Protein AF-A0A1E3QMC9-F1 (afdb_monomer)

InterPro domains:
  IPR021858 Fungal transcription factor [PF11951] (5-141)
  IPR021858 Fungal transcription factor [PF11951] (167-245)

Foldseek 3Di:
DPPPCCPDCCNPQLVVLCVVPVLLVLLQQLVVLLVPCVPPVVSLVVSVVSLVVNVVVLVVQVPPPDHDLLNNLSNLLSSLNSVCSSDVLALSVVSLVVSLVSLVVSLVVCCVVPVQADDPSNVVSLVSSLVSNLSSVLSDDPVVVVVLVVVLVVVVVVCVVDPDDDQDGDPDSSLSSLVSLLVNLLVLLVCCVVPVVDDHDDNQVSLVSNLVSVVSHHDDPVCPSSLVSSLVSADPDPRVVVSVVD

Sequence (246 aa):
MKNNPTENPWRTLSLPLVQKYPVVYSAISPITCFHIARSDDDIRAAGMGHMRDAVIRSEEGLKEESPPADMALVTCLALAVSVCWNCHISTGITHLKGAKKKIRQVLSTLNRVRPVYTPKSVQFLLNCWMYFEVMALITSEGDNERLFLQETTDTEGDRHRRTAEVEDSAWDLPSCIALTGVYRYAMLLYLHQAAPELPSLLSHEPAEKMLTFLASIPTHTSYLYPLFIASCEAAPGDEREWAQQR

Mean predicted aligned error: 8.5 Å

pLDDT: mean 80.49, std 12.57, range [41.03, 95.69]

Nearest PDB structures (foldseek):
  4dat-asse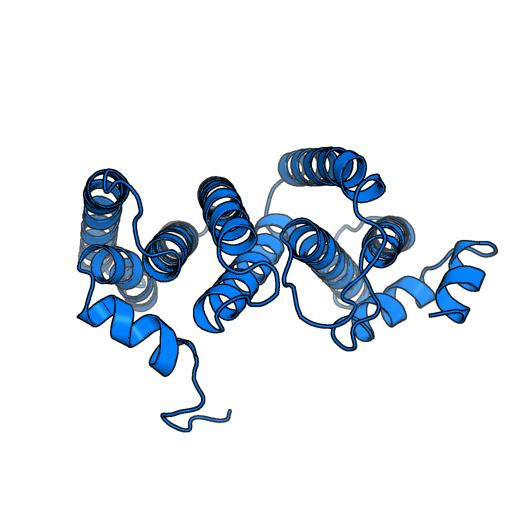mbly1_A-2  TM=4.399E-01  e=3.738E+00  Homo sapiens
  6r6g-assembly1_AI  TM=4.470E-01  e=5.112E+00  Canis lupus familiaris
  7obq-assembly1_u  TM=2.426E-01  e=1.117E+00  Canis lupus familiaris
  3o8i-assembly1_A-2  TM=4.078E-01  e=5.846E+00  Homo sapiens
  7exe-assembly1_A  TM=2.214E-01  e=2.499E+00  Mus musculus

Structure (mmCIF, N/CA/C/O backbone):
data_AF-A0A1E3QMC9-F1
#
_entry.id   AF-A0A1E3QMC9-F1
#
loop_
_atom_site.group_PDB
_atom_site.id
_atom_site.type_symbol
_atom_site.label_atom_id
_atom_site.label_alt_id
_atom_site.label_comp_id
_atom_site.label_asym_id
_atom_site.label_entity_id
_atom_site.label_seq_id
_atom_site.pdbx_PDB_ins_code
_atom_site.Cartn_x
_atom_site.Cartn_y
_atom_site.Cartn_z
_atom_site.occupancy
_atom_site.B_iso_or_equiv
_atom_site.auth_seq_id
_atom_site.auth_comp_id
_atom_site.auth_asym_id
_atom_site.auth_atom_id
_atom_site.pdbx_PDB_model_num
ATOM 1 N N . MET A 1 1 ? -16.238 7.281 -12.022 1.00 48.25 1 MET A N 1
ATOM 2 C CA . MET A 1 1 ? -15.955 6.663 -10.707 1.00 48.25 1 MET A CA 1
ATOM 3 C C . MET A 1 1 ? -17.241 6.067 -10.169 1.00 48.25 1 MET A C 1
ATOM 5 O O . MET A 1 1 ? -18.249 6.760 -10.125 1.00 48.25 1 MET A O 1
ATOM 9 N N . LYS A 1 2 ? -17.232 4.775 -9.845 1.00 44.56 2 LYS A N 1
ATOM 10 C CA . LYS A 1 2 ? -18.374 4.087 -9.243 1.00 44.56 2 LYS A CA 1
ATOM 11 C C . LYS A 1 2 ? -18.512 4.546 -7.780 1.00 44.56 2 LYS A C 1
ATOM 13 O O . LYS A 1 2 ? -17.740 4.128 -6.929 1.00 44.56 2 LYS A O 1
ATOM 18 N N . ASN A 1 3 ? -19.429 5.482 -7.522 1.00 59.41 3 ASN A N 1
ATOM 19 C CA . ASN A 1 3 ? -19.648 6.123 -6.213 1.00 59.41 3 ASN A CA 1
ATOM 20 C C . ASN A 1 3 ? -20.853 5.532 -5.456 1.00 59.41 3 ASN A C 1
ATOM 22 O O . ASN A 1 3 ? -21.444 6.207 -4.610 1.00 59.41 3 ASN A O 1
ATOM 26 N N . ASN A 1 4 ? -21.257 4.291 -5.754 1.00 74.31 4 ASN A N 1
ATOM 27 C CA . ASN A 1 4 ? -22.342 3.661 -5.010 1.00 74.31 4 ASN A CA 1
ATOM 28 C C . ASN A 1 4 ? -21.937 3.547 -3.523 1.00 74.31 4 ASN A C 1
ATOM 30 O O . ASN A 1 4 ? -20.819 3.107 -3.230 1.00 74.31 4 ASN A O 1
ATOM 34 N N . PRO A 1 5 ? -22.824 3.909 -2.574 1.00 71.38 5 PRO A N 1
ATOM 35 C CA . PRO A 1 5 ? -22.599 3.757 -1.136 1.00 71.38 5 PRO A CA 1
ATOM 36 C C . PRO A 1 5 ? -22.045 2.400 -0.682 1.00 71.38 5 PRO A C 1
ATOM 38 O O . PRO A 1 5 ? -21.400 2.336 0.362 1.00 71.38 5 PRO A O 1
ATOM 41 N N . THR A 1 6 ? -22.289 1.340 -1.452 1.00 80.00 6 THR A N 1
ATOM 42 C CA . THR A 1 6 ? -21.902 -0.043 -1.136 1.00 80.00 6 THR A CA 1
ATOM 43 C C . THR A 1 6 ? -20.623 -0.523 -1.829 1.00 80.00 6 THR A C 1
ATOM 45 O O . THR A 1 6 ? -20.124 -1.592 -1.496 1.00 80.00 6 THR A O 1
ATOM 48 N N . GLU A 1 7 ? -20.061 0.248 -2.762 1.00 81.06 7 GLU A N 1
ATOM 49 C CA . GLU A 1 7 ? -18.913 -0.194 -3.571 1.00 81.06 7 GLU A CA 1
ATOM 50 C C . GLU A 1 7 ? -17.569 0.331 -3.050 1.00 81.06 7 GLU A C 1
ATOM 52 O O . GLU A 1 7 ? -16.530 -0.262 -3.327 1.00 81.06 7 GLU A O 1
ATOM 57 N N . ASN A 1 8 ? -17.561 1.427 -2.281 1.00 83.69 8 ASN A N 1
ATOM 58 C CA . ASN A 1 8 ? -16.321 2.000 -1.763 1.00 83.69 8 ASN A CA 1
ATOM 59 C C . ASN A 1 8 ? -15.828 1.218 -0.520 1.00 83.69 8 ASN A C 1
ATOM 61 O O . ASN A 1 8 ? -16.498 1.253 0.520 1.00 83.69 8 ASN A O 1
ATOM 65 N N . PRO A 1 9 ? -14.656 0.556 -0.570 1.00 85.25 9 PRO A N 1
ATOM 66 C CA . PRO A 1 9 ? -14.131 -0.233 0.546 1.00 85.25 9 PRO A CA 1
ATOM 67 C C . PRO A 1 9 ? -13.726 0.619 1.758 1.00 85.25 9 PRO A C 1
ATOM 69 O O . PRO A 1 9 ? -13.896 0.178 2.889 1.00 85.25 9 PRO A O 1
ATOM 72 N N . TRP A 1 10 ? -13.298 1.872 1.573 1.00 83.75 10 TRP A N 1
ATOM 73 C CA . TRP A 1 10 ? -13.063 2.785 2.699 1.00 83.75 10 TRP A CA 1
ATOM 74 C C . TRP A 1 10 ? -14.355 3.073 3.468 1.00 83.75 10 TRP A C 1
ATOM 76 O O . TRP A 1 10 ? -14.358 3.132 4.696 1.00 83.75 10 TRP A O 1
ATOM 86 N N . ARG A 1 11 ? -15.481 3.197 2.756 1.00 86.75 11 ARG A N 1
ATOM 87 C CA . ARG A 1 11 ? -16.794 3.416 3.375 1.00 86.75 11 ARG A CA 1
ATOM 88 C C . ARG A 1 11 ? -17.368 2.147 4.001 1.00 86.75 11 ARG A C 1
ATOM 90 O O . ARG A 1 11 ? -18.004 2.226 5.043 1.00 86.75 11 ARG A O 1
ATOM 97 N N . THR A 1 12 ? -17.191 0.997 3.362 1.00 88.69 12 THR A N 1
ATOM 98 C CA . THR A 1 12 ? -17.846 -0.255 3.781 1.00 88.69 12 THR A CA 1
ATOM 99 C C . THR A 1 12 ? -17.015 -1.087 4.752 1.00 88.69 12 THR A C 1
ATOM 101 O O . THR A 1 12 ? -17.591 -1.828 5.543 1.00 88.69 12 THR A O 1
ATOM 104 N N . LEU A 1 13 ? -15.685 -0.955 4.731 1.00 88.31 13 LEU A N 1
ATOM 105 C CA . LEU A 1 13 ? -14.763 -1.735 5.561 1.00 88.31 13 LEU A CA 1
ATOM 106 C C . LEU A 1 13 ? -14.071 -0.866 6.618 1.00 88.31 13 LEU A C 1
ATOM 108 O O . LEU A 1 13 ? -13.998 -1.282 7.769 1.00 88.31 13 LEU A O 1
ATOM 112 N N . SER A 1 14 ? -13.611 0.344 6.275 1.00 86.62 14 SER A N 1
ATOM 113 C CA . SER A 1 14 ? -12.861 1.188 7.224 1.00 86.62 14 SER A CA 1
ATOM 114 C C . SER A 1 14 ? -13.757 2.039 8.129 1.00 86.62 14 SER A C 1
ATOM 116 O O . SER A 1 14 ? -13.503 2.130 9.328 1.00 86.62 14 SER A O 1
ATOM 118 N N . LEU A 1 15 ? -14.824 2.649 7.601 1.00 89.56 15 LEU A N 1
ATOM 119 C CA . LEU A 1 15 ? -15.702 3.528 8.390 1.00 89.56 15 LEU A CA 1
ATOM 120 C C . LEU A 1 15 ? -16.361 2.831 9.602 1.00 89.56 15 LEU A C 1
ATOM 122 O O . LEU A 1 15 ? -16.369 3.435 10.677 1.00 89.56 15 LEU A O 1
ATOM 126 N N . PRO A 1 16 ? -16.849 1.576 9.515 1.00 92.56 16 PRO A N 1
ATOM 127 C CA . PRO A 1 16 ? -17.353 0.876 10.698 1.00 92.56 16 PRO A CA 1
ATOM 128 C C . PRO A 1 16 ? -16.284 0.693 11.785 1.00 92.56 16 PRO A C 1
ATOM 130 O O . PRO A 1 16 ? -16.593 0.752 12.973 1.00 92.56 16 PRO A O 1
ATOM 133 N N . LEU A 1 17 ? -15.014 0.513 11.398 1.00 91.38 17 LEU A N 1
ATOM 134 C CA . LEU A 1 17 ? -13.900 0.404 12.346 1.00 91.38 17 LEU A CA 1
ATOM 135 C C . LEU A 1 17 ? -13.618 1.740 13.036 1.00 91.38 17 LEU A C 1
ATOM 137 O O . LEU A 1 17 ? -13.386 1.746 14.239 1.00 91.38 17 LEU A O 1
ATOM 141 N N . VAL A 1 18 ? -13.701 2.861 12.312 1.00 92.69 18 VAL A N 1
ATOM 142 C CA . VAL A 1 18 ? -13.588 4.218 12.883 1.00 92.69 18 VAL A CA 1
ATOM 143 C C . VAL A 1 18 ? -14.653 4.450 13.954 1.00 92.69 18 VAL A C 1
ATOM 145 O O . VAL A 1 18 ? -14.352 4.964 15.025 1.00 92.69 18 VAL A O 1
ATOM 148 N N . GLN A 1 19 ? -15.895 4.048 13.676 1.00 92.31 19 GLN A N 1
ATOM 149 C CA . GLN A 1 19 ? -17.013 4.208 14.610 1.00 92.31 19 GLN A CA 1
ATOM 150 C C . GLN A 1 19 ? -16.884 3.305 15.842 1.00 92.31 19 GLN A C 1
ATOM 152 O O . GLN A 1 19 ? -17.352 3.661 16.920 1.00 92.31 19 GLN A O 1
ATOM 157 N N . LYS A 1 20 ? -16.265 2.133 15.678 1.00 92.38 20 LYS A N 1
ATOM 158 C CA . LYS A 1 20 ? -16.154 1.116 16.726 1.00 92.38 20 LYS A CA 1
ATOM 159 C C . LYS A 1 20 ? -14.909 1.271 17.602 1.00 92.38 20 LYS A C 1
ATOM 161 O O . LYS A 1 20 ? -14.970 0.971 18.791 1.00 92.38 20 LYS A O 1
ATOM 166 N N . TYR A 1 21 ? -13.785 1.697 17.030 1.00 91.62 21 TYR A N 1
ATOM 167 C CA . TYR A 1 21 ? -12.480 1.684 17.686 1.00 91.62 21 TYR A CA 1
ATOM 168 C C . TYR A 1 21 ? -11.878 3.096 17.740 1.00 91.62 21 TYR A C 1
ATOM 170 O O . TYR A 1 21 ? -11.428 3.608 16.712 1.00 91.62 21 TYR A O 1
ATOM 178 N N . PRO A 1 22 ? -11.769 3.713 18.934 1.00 92.38 22 PRO A N 1
ATOM 179 C CA . PRO A 1 22 ? -11.189 5.050 19.083 1.00 92.38 22 PRO A CA 1
ATOM 180 C C . PRO A 1 22 ? -9.763 5.171 18.535 1.00 92.38 22 PRO A C 1
ATOM 182 O O . PRO A 1 22 ? -9.403 6.205 17.986 1.00 92.38 22 PRO A O 1
ATOM 185 N N . VAL A 1 23 ? -8.960 4.105 18.629 1.00 91.19 23 VAL A N 1
ATOM 186 C CA . VAL A 1 23 ? -7.604 4.067 18.056 1.00 91.19 23 VAL A CA 1
ATOM 187 C C . VAL A 1 23 ? -7.614 4.224 16.531 1.00 91.19 23 VAL A C 1
ATOM 189 O O . VAL A 1 23 ? -6.772 4.933 15.985 1.00 91.19 23 VAL A O 1
ATOM 192 N N . VAL A 1 24 ? -8.605 3.648 15.843 1.00 92.31 24 VAL A N 1
ATOM 193 C CA . VAL A 1 24 ? -8.750 3.756 14.384 1.00 92.31 24 VAL A CA 1
ATOM 194 C C . VAL A 1 24 ? -9.184 5.164 13.995 1.00 92.31 24 VAL A C 1
ATOM 196 O O . VAL A 1 24 ? -8.651 5.724 13.040 1.00 92.31 24 VAL A O 1
ATOM 199 N N . TYR A 1 25 ? -10.104 5.762 14.759 1.00 94.06 25 TYR A N 1
ATOM 200 C CA . TYR A 1 25 ? -10.464 7.170 14.592 1.00 94.06 25 TYR A CA 1
ATOM 201 C C . TYR A 1 25 ? -9.233 8.072 14.732 1.00 94.06 25 TYR A C 1
ATOM 203 O O . TYR A 1 25 ? -8.909 8.812 13.806 1.00 94.06 25 TYR A O 1
ATOM 211 N N . SER A 1 26 ? -8.492 7.947 15.836 1.00 94.62 26 SER A N 1
ATOM 212 C CA . SER A 1 26 ? -7.265 8.717 16.069 1.00 94.62 26 SER A CA 1
ATOM 213 C C . SER A 1 26 ? -6.207 8.496 14.983 1.00 94.62 26 SER A C 1
ATOM 215 O O . SER A 1 26 ? -5.447 9.411 14.696 1.00 94.62 26 SER A O 1
ATOM 217 N N . ALA A 1 27 ? -6.155 7.320 14.351 1.00 92.06 27 ALA A N 1
ATOM 218 C CA . ALA A 1 27 ? -5.177 7.026 13.306 1.00 92.06 27 ALA A CA 1
ATOM 219 C C . ALA A 1 27 ? -5.564 7.601 11.932 1.00 92.06 27 ALA A C 1
ATOM 221 O O . ALA A 1 27 ? -4.680 7.949 11.153 1.00 92.06 27 ALA A O 1
ATOM 222 N N . ILE A 1 28 ? -6.864 7.713 11.628 1.00 92.75 28 ILE A N 1
ATOM 223 C CA . ILE A 1 28 ? -7.373 8.228 10.342 1.00 92.75 28 ILE A CA 1
ATOM 224 C C . ILE A 1 28 ? -7.544 9.751 10.350 1.00 92.75 28 ILE A C 1
ATOM 226 O O . ILE A 1 28 ? -7.321 10.394 9.324 1.00 92.75 28 ILE A O 1
ATOM 230 N N . SER A 1 29 ? -7.901 10.355 11.484 1.00 93.88 29 SER A N 1
ATOM 231 C CA . SER A 1 29 ? -8.079 11.811 11.589 1.00 93.88 29 SER A CA 1
ATOM 232 C C . SER A 1 29 ? -6.875 12.640 11.097 1.00 93.88 29 SER A C 1
ATOM 234 O O . SER A 1 29 ? -7.107 13.596 10.354 1.00 93.88 29 SER A O 1
ATOM 236 N N . PRO A 1 30 ? -5.603 12.278 11.384 1.00 92.94 30 PRO A N 1
ATOM 237 C CA . PRO A 1 30 ? -4.441 13.014 10.894 1.00 92.94 30 PRO A CA 1
ATOM 238 C C . PRO A 1 30 ? -4.360 13.070 9.367 1.00 92.94 30 PRO A C 1
ATOM 240 O O . PRO A 1 30 ? -3.992 14.110 8.833 1.00 92.94 30 PRO A O 1
ATOM 243 N N . ILE A 1 31 ? -4.768 12.010 8.655 1.00 89.62 31 ILE A N 1
ATOM 244 C CA . ILE A 1 31 ? -4.833 11.992 7.182 1.00 89.62 31 ILE A CA 1
ATOM 245 C C . ILE A 1 31 ? -5.695 13.158 6.690 1.00 89.62 31 ILE A C 1
ATOM 247 O O . ILE A 1 31 ? -5.292 13.911 5.807 1.00 89.62 31 ILE A O 1
ATOM 251 N N . THR A 1 32 ? -6.871 13.334 7.297 1.00 91.12 32 THR A N 1
ATOM 252 C CA . THR A 1 32 ? -7.798 14.411 6.928 1.00 91.12 32 THR A CA 1
ATOM 253 C C . THR A 1 32 ? -7.227 15.771 7.310 1.00 91.12 32 THR A C 1
ATOM 255 O O . THR A 1 32 ? -7.199 16.666 6.469 1.00 91.12 32 THR A O 1
ATOM 258 N N . CYS A 1 33 ? -6.722 15.915 8.540 1.00 92.62 33 CYS A N 1
ATOM 259 C CA . CYS A 1 33 ? -6.113 17.156 9.014 1.00 92.62 33 CYS A CA 1
ATOM 260 C C . CYS A 1 33 ? -4.974 17.609 8.095 1.00 92.62 33 CYS A C 1
ATOM 262 O O . CYS A 1 33 ? -5.003 18.729 7.601 1.00 92.62 33 CYS A O 1
ATOM 264 N N . PHE A 1 34 ? -4.006 16.741 7.798 1.00 89.00 34 PHE A N 1
ATOM 265 C CA . PHE A 1 34 ? -2.865 17.095 6.953 1.00 89.00 34 PHE A CA 1
ATOM 266 C C . PHE A 1 34 ? -3.272 17.388 5.507 1.00 89.00 34 PHE A C 1
ATOM 268 O O . PHE A 1 34 ? -2.677 18.258 4.877 1.00 89.00 34 PHE A O 1
ATOM 275 N N . HIS A 1 35 ? -4.317 16.731 4.996 1.00 86.94 35 HIS A N 1
ATOM 276 C CA . HIS A 1 35 ? -4.832 17.008 3.657 1.00 86.94 35 HIS A CA 1
ATOM 277 C C . HIS A 1 35 ? -5.491 18.389 3.542 1.00 86.94 35 HIS A C 1
ATOM 279 O O . HIS A 1 35 ? -5.297 19.085 2.546 1.00 86.94 35 HIS A O 1
ATOM 285 N N . ILE A 1 36 ? -6.278 18.793 4.546 1.00 90.94 36 ILE A N 1
ATOM 286 C CA . ILE A 1 36 ? -7.022 20.061 4.501 1.00 90.94 36 ILE A CA 1
ATOM 287 C C . ILE A 1 36 ? -6.225 21.245 5.049 1.00 90.94 36 ILE A C 1
ATOM 289 O O . ILE A 1 36 ? -6.539 22.379 4.695 1.00 90.94 36 ILE A O 1
ATOM 293 N N . ALA A 1 37 ? -5.209 20.995 5.881 1.00 88.56 37 ALA A N 1
ATOM 294 C CA . ALA A 1 37 ? -4.477 22.041 6.582 1.00 88.56 37 ALA A CA 1
ATOM 295 C C . ALA A 1 37 ? -3.868 23.076 5.636 1.00 88.56 37 ALA A C 1
ATOM 297 O O . ALA A 1 37 ? -3.926 24.264 5.921 1.00 88.56 37 ALA A O 1
ATOM 298 N N . ARG A 1 38 ? -3.298 22.657 4.497 1.00 81.88 38 ARG A N 1
ATOM 299 C CA . ARG A 1 38 ? -2.521 23.547 3.615 1.00 81.88 38 ARG A CA 1
ATOM 300 C C . ARG A 1 38 ? -1.448 24.302 4.422 1.00 81.88 38 ARG A C 1
ATOM 302 O O . ARG A 1 38 ? -0.448 23.694 4.787 1.00 81.88 38 ARG A O 1
ATOM 309 N N . SER A 1 39 ? -1.671 25.584 4.719 1.00 83.94 39 SER A N 1
ATOM 310 C CA . SER A 1 39 ? -0.785 26.456 5.509 1.00 83.94 39 SER A CA 1
ATOM 311 C C . SER A 1 39 ? -1.349 26.811 6.896 1.00 83.94 39 SER A C 1
ATOM 313 O O . SER A 1 39 ? -0.850 27.729 7.533 1.00 83.94 39 SER A O 1
ATOM 315 N N . ASP A 1 40 ? -2.406 26.131 7.340 1.00 91.69 40 ASP A N 1
ATOM 316 C CA . ASP A 1 40 ? -3.037 26.304 8.649 1.00 91.69 40 ASP A CA 1
ATOM 317 C C . ASP A 1 40 ? -2.331 25.436 9.705 1.00 91.69 40 ASP A C 1
ATOM 319 O O . ASP A 1 40 ? -2.445 24.203 9.711 1.00 91.69 40 ASP A O 1
ATOM 323 N N . ASP A 1 41 ? -1.580 26.088 10.591 1.00 90.81 41 ASP A N 1
ATOM 324 C CA . ASP A 1 41 ? -0.795 25.423 11.632 1.00 90.81 41 ASP A CA 1
ATOM 325 C C . ASP A 1 41 ? -1.661 24.803 12.739 1.00 90.81 41 ASP A C 1
ATOM 327 O O . ASP A 1 41 ? -1.269 23.780 13.310 1.00 90.81 41 ASP A O 1
ATOM 331 N N . ASP A 1 42 ? -2.854 25.340 13.002 1.00 94.75 42 ASP A N 1
ATOM 332 C CA . ASP A 1 42 ? -3.759 24.815 14.028 1.00 94.75 42 ASP A CA 1
ATOM 333 C C . ASP A 1 42 ? -4.335 23.464 13.590 1.00 94.75 42 ASP A C 1
ATOM 335 O O . ASP A 1 42 ? -4.347 22.494 14.358 1.00 94.75 42 ASP A O 1
ATOM 339 N N . ILE A 1 43 ? -4.733 23.346 12.319 1.00 91.62 43 ILE A N 1
ATOM 340 C CA . ILE A 1 43 ? -5.193 22.070 11.754 1.00 91.62 43 ILE A CA 1
ATOM 341 C C . ILE A 1 43 ? -4.046 21.047 11.722 1.00 91.62 43 ILE A C 1
ATOM 343 O O . ILE A 1 43 ? -4.261 19.869 12.035 1.00 91.62 43 ILE A O 1
ATOM 347 N N . ARG A 1 44 ? -2.813 21.466 11.394 1.00 90.69 44 ARG A N 1
ATOM 348 C CA . ARG A 1 44 ? -1.635 20.577 11.466 1.00 90.69 44 ARG A CA 1
ATOM 349 C C . ARG A 1 44 ? -1.381 20.106 12.895 1.00 90.69 44 ARG A C 1
ATOM 351 O O . ARG A 1 44 ? -1.138 18.915 13.106 1.00 90.69 44 ARG A O 1
ATOM 358 N N . ALA A 1 45 ? -1.469 21.000 13.877 1.00 91.44 45 ALA A N 1
ATOM 359 C CA . ALA A 1 45 ? -1.306 20.665 15.287 1.00 91.44 45 ALA A CA 1
ATOM 360 C C . ALA A 1 45 ? -2.380 19.673 15.763 1.00 91.44 45 ALA A C 1
ATOM 362 O O . ALA A 1 45 ? -2.044 18.700 16.443 1.00 91.44 45 ALA A O 1
ATOM 363 N N . ALA A 1 46 ? -3.636 19.848 15.340 1.00 94.56 46 ALA A N 1
ATOM 364 C CA . ALA A 1 46 ? -4.714 18.895 15.605 1.00 94.56 46 ALA A CA 1
ATOM 365 C C . ALA A 1 46 ? -4.421 17.510 14.997 1.00 94.56 46 ALA A C 1
ATOM 367 O O . ALA A 1 46 ? -4.556 16.490 15.677 1.00 94.56 46 ALA A O 1
ATOM 368 N N . GLY A 1 47 ? -3.931 17.467 13.751 1.00 92.94 47 GLY A N 1
ATOM 369 C CA . GLY A 1 47 ? -3.493 16.228 13.102 1.00 92.94 47 GLY A CA 1
ATOM 370 C C . GLY A 1 47 ? -2.373 15.522 13.870 1.00 92.94 47 GLY A C 1
ATOM 371 O O . GLY A 1 47 ? -2.439 14.313 14.100 1.00 92.94 47 GLY A O 1
ATOM 372 N N . MET A 1 48 ? -1.377 16.271 14.352 1.00 90.94 48 MET A N 1
ATOM 373 C CA . MET A 1 48 ? -0.325 15.717 15.210 1.00 90.94 48 MET A CA 1
ATOM 374 C C . MET A 1 48 ? -0.857 15.223 16.561 1.00 90.94 48 MET A C 1
ATOM 376 O O . MET A 1 48 ? -0.394 14.192 17.049 1.00 90.94 48 MET A O 1
ATOM 380 N N . GLY A 1 49 ? -1.827 15.922 17.159 1.00 94.06 49 GLY A N 1
ATOM 381 C CA . GLY A 1 49 ? -2.503 15.490 18.384 1.00 94.06 49 GLY A CA 1
ATOM 382 C C . GLY A 1 49 ? -3.156 14.119 18.211 1.00 94.06 49 GLY A C 1
ATOM 383 O O . GLY A 1 49 ? -2.837 13.185 18.943 1.00 94.06 49 GLY A O 1
ATOM 384 N N . HIS A 1 50 ? -3.964 13.959 17.161 1.00 95.69 50 HIS A N 1
ATOM 385 C CA . HIS A 1 50 ? -4.590 12.678 16.833 1.00 95.69 50 HIS A CA 1
ATOM 386 C C . HIS A 1 50 ? -3.575 11.561 16.564 1.00 95.69 50 HIS A C 1
ATOM 388 O O . HIS A 1 50 ? -3.772 10.434 17.015 1.00 95.69 50 HIS A O 1
ATOM 394 N N . MET A 1 51 ? -2.463 11.864 15.889 1.00 90.31 51 MET A N 1
ATOM 395 C CA . MET A 1 51 ? -1.413 10.879 15.629 1.00 90.31 51 MET A CA 1
ATOM 396 C C . MET A 1 51 ? -0.764 10.383 16.928 1.00 90.31 51 MET A C 1
ATOM 398 O O . MET A 1 51 ? -0.592 9.175 17.095 1.00 90.31 51 MET A O 1
ATOM 402 N N . ARG A 1 52 ? -0.444 11.288 17.865 1.00 90.06 52 ARG A N 1
ATOM 403 C CA . ARG A 1 52 ? 0.077 10.914 19.193 1.00 90.06 52 ARG A CA 1
ATOM 404 C C . ARG A 1 52 ? -0.928 10.057 19.956 1.00 90.06 52 ARG A C 1
ATOM 406 O O . ARG A 1 52 ? -0.546 9.013 20.481 1.00 90.06 52 ARG A O 1
ATOM 413 N N . ASP A 1 53 ? -2.201 10.447 19.947 1.00 92.62 53 ASP A N 1
ATOM 414 C CA . ASP A 1 53 ? -3.270 9.672 20.580 1.00 92.62 53 ASP A CA 1
ATOM 415 C C . ASP A 1 53 ? -3.367 8.259 19.996 1.00 92.62 53 ASP A C 1
ATOM 417 O O . ASP A 1 53 ? -3.518 7.293 20.741 1.00 92.62 53 ASP A O 1
ATOM 421 N N . ALA A 1 54 ? -3.264 8.112 18.672 1.00 91.00 54 ALA A N 1
ATOM 422 C CA . ALA A 1 54 ? -3.296 6.804 18.026 1.00 91.00 54 ALA A CA 1
ATOM 423 C C . ALA A 1 54 ? -2.088 5.940 18.391 1.00 91.00 54 ALA A C 1
ATOM 425 O O . ALA A 1 54 ? -2.263 4.744 18.600 1.00 91.00 54 ALA A O 1
ATOM 426 N N . VAL A 1 55 ? -0.888 6.514 18.504 1.00 85.75 55 VAL A N 1
ATOM 427 C CA . VAL A 1 55 ? 0.303 5.773 18.950 1.00 85.75 55 VAL A CA 1
ATOM 428 C C . VAL A 1 55 ? 0.111 5.258 20.378 1.00 85.75 55 VAL A C 1
ATOM 430 O O . VAL A 1 55 ? 0.241 4.057 20.603 1.00 85.75 55 VAL A O 1
ATOM 433 N N . ILE A 1 56 ? -0.298 6.126 21.310 1.00 87.19 56 ILE A N 1
ATOM 434 C CA . ILE A 1 56 ? -0.534 5.759 22.717 1.00 87.19 56 ILE A CA 1
ATOM 435 C C . ILE A 1 56 ? -1.616 4.674 22.818 1.00 87.19 56 ILE A C 1
ATOM 437 O O . ILE A 1 56 ? -1.402 3.614 23.406 1.00 87.19 56 ILE A O 1
ATOM 441 N N . ARG A 1 57 ? -2.768 4.889 22.172 1.00 86.44 57 ARG A N 1
ATOM 442 C CA . ARG A 1 57 ? -3.879 3.925 22.174 1.00 86.44 57 ARG A CA 1
ATOM 443 C C . ARG A 1 57 ? -3.529 2.628 21.456 1.00 86.44 57 ARG A C 1
ATOM 445 O O . ARG A 1 57 ? -4.062 1.583 21.811 1.00 86.44 57 ARG A O 1
ATOM 452 N N . SER A 1 58 ? -2.665 2.670 20.443 1.00 79.94 58 SER A N 1
ATOM 453 C CA . SER A 1 58 ? -2.178 1.469 19.768 1.00 79.94 58 SER A CA 1
ATOM 454 C C . SER A 1 58 ? -1.297 0.654 20.709 1.00 79.94 58 SER A C 1
ATOM 456 O O . SER A 1 58 ? -1.423 -0.562 20.737 1.00 79.94 58 SER A O 1
ATOM 458 N N . GLU A 1 59 ? -0.439 1.277 21.514 1.00 74.56 59 GLU A N 1
ATOM 459 C CA . GLU A 1 59 ? 0.343 0.555 22.524 1.00 74.56 59 GLU A CA 1
ATOM 460 C C . GLU A 1 59 ? -0.534 -0.077 23.612 1.00 74.56 59 GLU A C 1
ATOM 462 O O . GLU A 1 59 ? -0.178 -1.123 24.146 1.00 74.56 59 GLU A O 1
ATOM 467 N N . GLU A 1 60 ? -1.686 0.515 23.928 1.00 69.56 60 GLU A N 1
ATOM 468 C CA . GLU A 1 60 ? -2.659 -0.031 24.882 1.00 69.56 60 GLU A CA 1
ATOM 469 C C . GLU A 1 60 ? -3.536 -1.134 24.274 1.00 69.56 60 GLU A C 1
ATOM 471 O O . GLU A 1 60 ? -3.633 -2.221 24.834 1.00 69.56 60 GLU A O 1
ATOM 476 N N . GLY A 1 61 ? -4.130 -0.898 23.102 1.00 61.50 61 GLY A N 1
ATOM 477 C CA . GLY A 1 61 ? -5.005 -1.857 22.419 1.00 61.50 61 GLY A CA 1
ATOM 478 C C . GLY A 1 61 ? -4.261 -3.071 21.858 1.00 61.50 61 GLY A C 1
ATOM 479 O O . GLY A 1 61 ? -4.845 -4.138 21.707 1.00 61.50 61 GLY A O 1
ATOM 480 N N . LE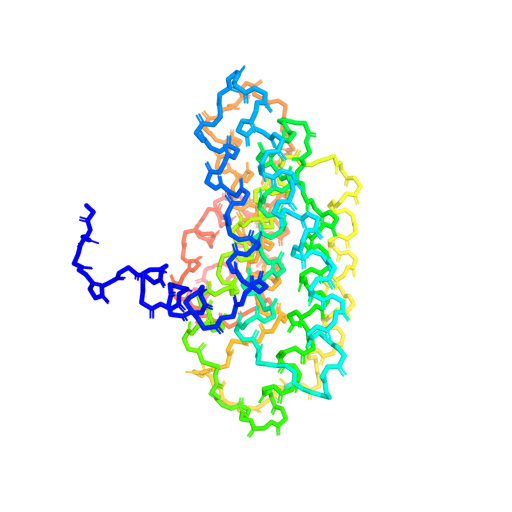U A 1 62 ? -2.954 -2.950 21.591 1.00 59.19 62 LEU A N 1
ATOM 481 C CA . LEU A 1 62 ? -2.099 -4.086 21.232 1.00 59.19 62 LEU A CA 1
ATOM 482 C C . LEU A 1 62 ? -1.645 -4.918 22.444 1.00 59.19 62 LEU A C 1
ATOM 484 O O . LEU A 1 62 ? -1.040 -5.968 22.227 1.00 59.19 62 LEU A O 1
ATOM 488 N N . LYS A 1 63 ? -1.903 -4.475 23.687 1.00 59.69 63 LYS A N 1
AT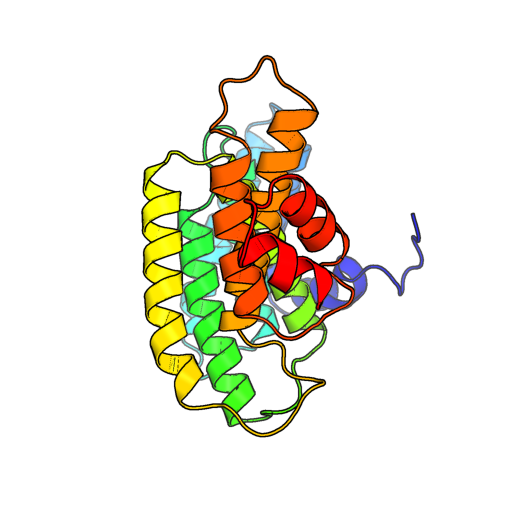OM 489 C CA . LYS A 1 63 ? -1.701 -5.296 24.898 1.00 59.69 63 LYS A CA 1
ATOM 490 C C . LYS A 1 63 ? -2.836 -6.291 25.127 1.00 59.69 63 LYS A C 1
ATOM 492 O O . LYS A 1 63 ? -2.672 -7.185 25.952 1.00 59.69 63 LYS A O 1
ATOM 497 N N . GLU A 1 64 ? -3.965 -6.159 24.427 1.00 61.94 64 GLU A N 1
ATOM 498 C CA . GLU A 1 64 ? -4.950 -7.239 24.383 1.00 61.94 64 GLU A CA 1
ATOM 499 C C . GLU A 1 64 ? -4.275 -8.512 23.855 1.00 61.94 64 GLU A C 1
ATOM 501 O O . GLU A 1 64 ? -3.482 -8.455 22.914 1.00 61.94 64 GLU A O 1
ATOM 506 N N . GLU A 1 65 ? -4.592 -9.674 24.434 1.00 59.47 65 GLU A N 1
ATOM 507 C CA . GLU A 1 65 ? -3.959 -10.945 24.045 1.00 59.47 65 GLU A CA 1
ATOM 508 C C . GLU A 1 65 ? -4.165 -11.283 22.554 1.00 59.47 65 GLU A C 1
ATOM 510 O O . GLU A 1 65 ? -3.393 -12.052 21.979 1.00 59.47 65 GLU A O 1
ATOM 515 N N . SER A 1 66 ? -5.180 -10.694 21.904 1.00 67.50 66 SER A N 1
ATOM 516 C CA . SER A 1 66 ? -5.437 -10.846 20.470 1.00 67.50 66 SER A CA 1
ATOM 517 C C . SER A 1 66 ? -6.349 -9.732 19.912 1.00 67.50 66 SER A C 1
ATOM 519 O O . SER A 1 66 ? -7.549 -9.968 19.732 1.00 67.50 66 SER A O 1
ATOM 521 N N . PRO A 1 67 ? -5.821 -8.539 19.575 1.00 73.81 67 PRO A N 1
ATOM 522 C CA . PRO A 1 67 ? -6.620 -7.482 18.959 1.00 73.81 67 PRO A CA 1
ATOM 523 C C . PRO A 1 67 ? -7.171 -7.913 17.586 1.00 73.81 67 PRO A C 1
ATOM 525 O O . PRO A 1 67 ? -6.523 -8.691 16.873 1.00 73.81 67 PRO A O 1
ATOM 528 N N . PRO A 1 68 ? -8.331 -7.383 17.153 1.00 83.94 68 PRO A N 1
ATOM 529 C CA . PRO A 1 68 ? -8.864 -7.644 15.821 1.00 83.94 68 PRO A CA 1
ATOM 530 C C . PRO A 1 68 ? -7.868 -7.262 14.719 1.00 83.94 68 PRO A C 1
ATOM 532 O O . PRO A 1 68 ? -7.308 -6.163 14.701 1.00 83.94 68 PRO A O 1
ATOM 535 N N . ALA A 1 69 ? -7.656 -8.188 13.786 1.00 81.75 69 ALA A N 1
ATOM 536 C CA . ALA A 1 69 ? -6.683 -8.064 12.705 1.00 81.75 69 ALA A CA 1
ATOM 537 C C . ALA A 1 69 ? -6.886 -6.809 11.841 1.00 81.75 69 ALA A C 1
ATOM 539 O O . ALA A 1 69 ? -5.932 -6.103 11.526 1.00 81.75 69 ALA A O 1
ATOM 540 N N . ASP A 1 70 ? -8.128 -6.530 11.463 1.00 84.31 70 ASP A N 1
ATOM 541 C CA . ASP A 1 70 ? -8.506 -5.388 10.634 1.00 84.31 70 ASP A CA 1
ATOM 542 C C . ASP A 1 70 ? -8.285 -4.049 11.346 1.00 84.31 70 ASP A C 1
ATOM 544 O O . ASP A 1 70 ? -7.719 -3.137 10.749 1.00 84.31 70 ASP A O 1
ATOM 548 N N . MET A 1 71 ? -8.639 -3.962 12.631 1.00 88.06 71 MET A N 1
ATOM 549 C CA . MET A 1 71 ? -8.369 -2.813 13.498 1.00 88.06 71 MET A CA 1
ATOM 550 C C . MET A 1 71 ? -6.865 -2.515 13.576 1.00 88.06 71 MET A C 1
ATOM 552 O O . MET A 1 71 ? -6.441 -1.378 13.351 1.00 88.06 71 MET A O 1
ATOM 556 N N . ALA A 1 72 ? -6.043 -3.535 13.839 1.00 83.25 72 ALA A N 1
ATOM 557 C CA . ALA A 1 72 ? -4.597 -3.361 13.940 1.00 83.25 72 ALA A CA 1
ATOM 558 C C . ALA A 1 72 ? -3.981 -2.919 12.601 1.00 83.25 72 ALA A C 1
ATOM 560 O O . ALA A 1 72 ? -3.162 -2.000 12.563 1.00 83.25 72 ALA A O 1
ATOM 561 N N . LEU A 1 73 ? -4.402 -3.538 11.495 1.00 83.56 73 LEU A N 1
ATOM 562 C CA . LEU A 1 73 ? -3.905 -3.217 10.158 1.00 83.56 73 LEU A CA 1
ATOM 563 C C . LEU A 1 73 ? -4.283 -1.806 9.708 1.00 83.56 73 LEU A C 1
ATOM 565 O O . LEU A 1 73 ? -3.409 -1.069 9.250 1.00 83.56 73 LEU A O 1
ATOM 569 N N . VAL A 1 74 ? -5.553 -1.411 9.853 1.00 88.62 74 VAL A N 1
ATOM 570 C CA . VAL A 1 74 ? -5.998 -0.071 9.445 1.00 88.62 74 VAL A CA 1
ATOM 571 C C . VAL A 1 74 ? -5.315 1.011 10.279 1.00 88.62 74 VAL A C 1
ATOM 573 O O . VAL A 1 74 ? -4.927 2.036 9.730 1.00 88.62 74 VAL A O 1
ATOM 576 N N . THR A 1 75 ? -5.078 0.754 11.569 1.00 88.75 75 THR A N 1
ATOM 577 C CA . THR A 1 75 ? -4.342 1.666 12.456 1.00 88.75 75 THR A CA 1
ATOM 578 C C . THR A 1 75 ? -2.899 1.852 11.987 1.00 88.75 75 THR A C 1
ATOM 580 O O . THR A 1 75 ? -2.453 2.983 11.796 1.00 88.75 75 THR A O 1
ATOM 583 N N . CYS A 1 76 ? -2.169 0.755 11.747 1.00 83.88 76 CYS A N 1
ATOM 584 C CA . CYS A 1 76 ? -0.784 0.822 11.277 1.00 83.88 76 CYS A CA 1
ATOM 585 C C . CYS A 1 76 ? -0.664 1.528 9.920 1.00 83.88 76 CYS A C 1
ATOM 587 O O . CYS A 1 76 ? 0.242 2.339 9.729 1.00 83.88 76 CYS A O 1
ATOM 589 N N . LEU A 1 77 ? -1.579 1.242 8.990 1.00 86.19 77 LEU A N 1
ATOM 590 C CA . LEU A 1 77 ? -1.580 1.869 7.670 1.00 86.19 77 LEU A CA 1
ATOM 591 C C . LEU A 1 77 ? -1.908 3.353 7.743 1.00 86.19 77 LEU A C 1
ATOM 593 O O . LEU A 1 77 ? -1.201 4.159 7.145 1.00 86.19 77 LEU A O 1
ATOM 597 N N . ALA A 1 78 ? -2.937 3.725 8.499 1.00 89.00 78 ALA A N 1
ATOM 598 C CA . ALA A 1 78 ? -3.339 5.116 8.617 1.00 89.00 78 ALA A CA 1
ATOM 599 C C . ALA A 1 78 ? -2.241 5.971 9.271 1.00 89.00 78 ALA A C 1
ATOM 601 O O . ALA A 1 78 ? -1.967 7.074 8.798 1.00 89.00 78 ALA A O 1
ATOM 602 N N . LEU A 1 79 ? -1.533 5.435 10.273 1.00 86.62 79 LEU A N 1
ATOM 603 C CA . LEU A 1 79 ? -0.353 6.081 10.853 1.00 86.62 79 LEU A CA 1
ATOM 604 C C . LEU A 1 79 ? 0.778 6.251 9.831 1.00 86.62 79 LEU A C 1
ATOM 606 O O . LEU A 1 79 ? 1.333 7.343 9.729 1.00 86.62 79 LEU A O 1
ATOM 610 N N . ALA A 1 80 ? 1.096 5.212 9.052 1.00 81.88 80 ALA A N 1
ATOM 611 C CA . ALA A 1 80 ? 2.146 5.289 8.038 1.00 81.88 80 ALA A CA 1
ATOM 612 C C . ALA A 1 80 ? 1.849 6.361 6.977 1.00 81.88 80 ALA A C 1
ATOM 614 O O . ALA A 1 80 ? 2.698 7.205 6.702 1.00 81.88 80 ALA A O 1
ATOM 615 N N . VAL A 1 81 ? 0.620 6.383 6.452 1.00 82.94 81 VAL A N 1
ATOM 616 C CA . VAL A 1 81 ? 0.166 7.378 5.463 1.00 82.94 81 VAL A CA 1
ATOM 617 C C . VAL A 1 81 ? 0.190 8.789 6.037 1.00 82.94 81 VAL A C 1
ATOM 619 O O . VAL A 1 81 ? 0.653 9.726 5.388 1.00 82.94 81 VAL A O 1
ATOM 622 N N . SER A 1 82 ? -0.283 8.944 7.272 1.00 85.56 82 SER A N 1
ATOM 623 C CA . SER A 1 82 ? -0.325 10.241 7.940 1.00 85.56 82 SER A CA 1
ATOM 624 C C . SER A 1 82 ? 1.069 10.854 8.101 1.00 85.56 82 SER A C 1
ATOM 626 O O . SER A 1 82 ? 1.215 12.068 7.993 1.00 85.56 82 SER A O 1
ATOM 628 N N . VAL A 1 83 ? 2.109 10.040 8.319 1.00 78.81 83 VAL A N 1
ATOM 629 C CA . VAL A 1 83 ? 3.494 10.532 8.406 1.00 78.81 83 VAL A CA 1
ATOM 630 C C . VAL A 1 83 ? 3.979 11.073 7.062 1.00 78.81 83 VAL A C 1
ATOM 632 O O . VAL A 1 83 ? 4.561 12.159 7.034 1.00 78.81 83 VAL A O 1
ATOM 635 N N . CYS A 1 84 ? 3.676 10.387 5.954 1.00 75.94 84 CYS A N 1
ATOM 636 C CA . CYS A 1 84 ? 4.006 10.872 4.608 1.00 75.94 84 CYS A CA 1
ATOM 637 C C . CYS A 1 84 ? 3.343 12.220 4.301 1.00 75.94 84 CYS A C 1
ATOM 639 O O . CYS A 1 84 ? 3.913 13.061 3.614 1.00 75.94 84 CYS A O 1
ATOM 641 N N . TRP A 1 85 ? 2.115 12.427 4.783 1.00 76.62 85 TRP A N 1
ATOM 642 C CA . TRP A 1 85 ? 1.347 13.642 4.495 1.00 76.62 85 TRP A CA 1
ATOM 643 C C . TRP A 1 85 ? 1.688 14.806 5.430 1.00 76.62 85 TRP A C 1
ATOM 645 O O . TRP A 1 85 ? 1.494 15.960 5.057 1.00 76.62 85 TRP A O 1
ATOM 655 N N . ASN A 1 86 ? 2.228 14.535 6.620 1.00 74.12 86 ASN A N 1
ATOM 656 C CA . ASN A 1 86 ? 2.681 15.583 7.535 1.00 74.12 86 ASN A CA 1
ATOM 657 C C . ASN A 1 86 ? 3.951 16.284 7.029 1.00 74.12 86 ASN A C 1
ATOM 659 O O . ASN A 1 86 ? 4.066 17.509 7.115 1.00 74.12 86 ASN A O 1
ATOM 663 N N . CYS A 1 87 ? 4.905 15.509 6.511 1.00 62.59 87 CYS A N 1
ATOM 664 C CA . CYS A 1 87 ? 6.210 15.994 6.086 1.00 62.59 87 CYS A CA 1
ATOM 665 C C . CYS A 1 87 ? 6.398 15.666 4.605 1.00 62.59 87 CYS A C 1
ATOM 667 O O . CYS A 1 87 ? 6.719 14.528 4.281 1.00 62.59 87 CYS A O 1
ATOM 669 N N . HIS A 1 88 ? 6.298 16.656 3.714 1.00 60.44 88 HIS A N 1
ATOM 670 C CA . HIS A 1 88 ? 6.516 16.501 2.262 1.00 60.44 88 HIS A CA 1
ATOM 671 C C . HIS A 1 88 ? 7.908 15.948 1.854 1.00 60.44 88 HIS A C 1
ATOM 673 O O . HIS A 1 88 ? 8.189 15.825 0.668 1.00 60.44 88 HIS A O 1
ATOM 679 N N . ILE A 1 89 ? 8.775 15.628 2.822 1.00 57.97 89 ILE A N 1
ATOM 680 C CA . ILE A 1 89 ? 10.135 15.093 2.659 1.00 57.97 89 ILE A CA 1
ATOM 681 C C . ILE A 1 89 ? 10.305 13.654 3.180 1.00 57.97 89 ILE A C 1
ATOM 683 O O . ILE A 1 89 ? 11.377 13.081 3.027 1.00 57.97 89 ILE A O 1
ATOM 687 N N . SER A 1 90 ? 9.297 13.063 3.838 1.00 72.81 90 SER A N 1
ATOM 688 C CA . SER A 1 90 ? 9.378 11.685 4.340 1.00 72.81 90 SER A CA 1
ATOM 689 C C . SER A 1 90 ? 8.520 10.751 3.499 1.00 72.81 90 SER A C 1
ATOM 691 O O . SER A 1 90 ? 7.353 11.026 3.239 1.00 72.81 90 SER A O 1
ATOM 693 N N . THR A 1 91 ? 9.073 9.596 3.144 1.00 72.06 91 THR A N 1
ATOM 694 C CA . THR A 1 91 ? 8.353 8.543 2.414 1.00 72.06 91 THR A CA 1
ATOM 695 C C . THR A 1 91 ? 7.489 7.661 3.321 1.00 72.06 91 THR A C 1
ATOM 697 O O . THR A 1 91 ? 6.778 6.790 2.828 1.00 72.06 91 THR A O 1
ATOM 700 N N . GLY A 1 92 ? 7.576 7.832 4.651 1.00 75.19 92 GLY A N 1
ATOM 701 C CA . GLY A 1 92 ? 6.879 7.008 5.653 1.00 75.19 92 GLY A CA 1
ATOM 702 C C . GLY A 1 92 ? 7.345 5.551 5.739 1.00 75.19 92 GLY A C 1
ATOM 703 O O . GLY A 1 92 ? 6.738 4.749 6.454 1.00 75.19 92 GLY A O 1
ATOM 704 N N . ILE A 1 93 ? 8.446 5.197 5.066 1.00 78.00 93 ILE A N 1
ATOM 705 C CA . ILE A 1 93 ? 8.911 3.812 4.914 1.00 78.00 93 ILE A CA 1
ATOM 706 C C . ILE A 1 93 ? 9.179 3.094 6.246 1.00 78.00 93 ILE A C 1
ATOM 708 O O . ILE A 1 93 ? 8.893 1.907 6.385 1.00 78.00 93 ILE A O 1
ATOM 712 N N . THR A 1 94 ? 9.647 3.802 7.277 1.00 76.06 94 THR A N 1
ATOM 713 C CA . THR A 1 94 ? 9.864 3.226 8.617 1.00 76.06 94 THR A CA 1
ATOM 714 C C . THR A 1 94 ? 8.557 2.751 9.259 1.00 76.06 94 THR A C 1
ATOM 716 O O . THR A 1 94 ? 8.511 1.680 9.866 1.00 76.06 94 THR A O 1
ATOM 719 N N . HIS A 1 95 ? 7.470 3.507 9.089 1.00 76.19 95 HIS A N 1
ATOM 720 C CA . HIS A 1 95 ? 6.157 3.119 9.606 1.00 76.19 95 HIS A CA 1
ATOM 721 C C . HIS A 1 95 ? 5.549 1.979 8.789 1.00 76.19 95 HIS A C 1
ATOM 723 O O . HIS A 1 95 ? 4.937 1.079 9.366 1.00 76.19 95 HIS A O 1
ATOM 729 N N . LEU A 1 96 ? 5.785 1.959 7.474 1.00 81.56 96 LEU A N 1
ATOM 730 C CA . LEU A 1 96 ? 5.381 0.846 6.616 1.00 81.56 96 LEU A CA 1
ATOM 731 C C . LEU A 1 96 ? 6.114 -0.461 6.972 1.00 81.56 96 LEU A C 1
ATOM 733 O O . LEU A 1 96 ? 5.467 -1.503 7.073 1.00 81.56 96 LEU A O 1
ATOM 737 N N . LYS A 1 97 ? 7.412 -0.416 7.313 1.00 81.69 97 LYS A N 1
ATOM 738 C CA . LYS A 1 97 ? 8.150 -1.573 7.870 1.00 81.69 97 LYS A CA 1
ATOM 739 C C . LYS A 1 97 ? 7.515 -2.081 9.175 1.00 81.69 97 LYS A C 1
ATOM 741 O O . LYS A 1 97 ? 7.368 -3.291 9.378 1.00 81.69 97 LYS A O 1
ATOM 746 N N . GLY A 1 98 ? 7.074 -1.169 10.045 1.00 77.88 98 GLY A N 1
ATOM 747 C CA . GLY A 1 98 ? 6.301 -1.502 11.247 1.00 77.88 98 GLY A CA 1
ATOM 748 C C . GLY A 1 98 ? 4.956 -2.171 10.928 1.00 77.88 98 GLY A C 1
ATOM 749 O O . GLY A 1 98 ? 4.631 -3.219 11.497 1.00 77.88 98 GLY A O 1
ATOM 750 N N . ALA A 1 99 ? 4.207 -1.624 9.966 1.00 80.12 99 ALA A N 1
ATOM 751 C CA . ALA A 1 99 ? 2.951 -2.195 9.481 1.00 80.12 99 ALA A CA 1
ATOM 752 C C . ALA A 1 99 ? 3.155 -3.600 8.891 1.00 80.12 99 ALA A C 1
ATOM 754 O O . ALA A 1 99 ? 2.408 -4.517 9.227 1.00 80.12 99 ALA A O 1
ATOM 755 N N . LYS A 1 100 ? 4.227 -3.815 8.116 1.00 82.19 100 LYS A N 1
ATOM 756 C CA . LYS A 1 100 ? 4.624 -5.126 7.578 1.00 82.19 100 LYS A CA 1
ATOM 757 C C . LYS A 1 100 ? 4.820 -6.162 8.684 1.00 82.19 100 LYS A C 1
ATOM 759 O O . LYS A 1 100 ? 4.319 -7.280 8.570 1.00 82.19 100 LYS A O 1
ATOM 764 N N . LYS A 1 101 ? 5.486 -5.809 9.794 1.00 81.88 101 LYS A N 1
ATOM 765 C CA . LYS A 1 101 ? 5.626 -6.707 10.961 1.00 81.88 101 LYS A CA 1
ATOM 766 C C . LYS A 1 101 ? 4.261 -7.115 11.522 1.00 81.88 101 LYS A C 1
ATOM 768 O O . LYS A 1 101 ? 4.056 -8.293 11.814 1.00 81.88 101 LYS A O 1
ATOM 773 N N . LYS A 1 102 ? 3.324 -6.168 11.637 1.00 79.94 102 LYS A N 1
ATOM 774 C CA . LYS A 1 102 ? 1.957 -6.442 12.106 1.00 79.94 102 LYS A CA 1
ATOM 775 C C . LYS A 1 102 ? 1.173 -7.307 11.117 1.00 79.94 102 LYS A C 1
ATOM 777 O O . LYS A 1 102 ? 0.523 -8.257 11.540 1.00 79.94 102 LYS A O 1
ATOM 782 N N . ILE A 1 103 ? 1.309 -7.050 9.817 1.00 81.38 103 ILE A N 1
ATOM 783 C CA . ILE A 1 103 ? 0.759 -7.883 8.742 1.00 81.38 103 ILE A CA 1
ATOM 784 C C . ILE A 1 103 ? 1.228 -9.334 8.881 1.00 81.38 103 ILE A C 1
ATOM 786 O O . ILE A 1 103 ? 0.394 -10.237 8.835 1.00 81.38 103 ILE A O 1
ATOM 790 N N . ARG A 1 104 ? 2.528 -9.572 9.127 1.00 82.00 104 ARG A N 1
ATOM 791 C CA . ARG A 1 104 ? 3.053 -10.937 9.339 1.00 82.00 104 ARG A CA 1
ATOM 792 C C . ARG A 1 104 ? 2.331 -11.643 10.488 1.00 82.00 104 ARG A C 1
ATOM 794 O O . ARG A 1 104 ? 1.944 -12.796 10.343 1.00 82.00 104 ARG A O 1
ATOM 801 N N . GLN A 1 105 ? 2.141 -10.945 11.611 1.00 81.31 105 GLN A N 1
ATOM 802 C CA . GLN A 1 105 ? 1.462 -11.478 12.801 1.00 81.31 105 GLN A CA 1
ATOM 803 C C . GLN A 1 105 ? -0.017 -11.785 12.538 1.00 81.31 105 GLN A C 1
ATOM 805 O O . GLN A 1 105 ? -0.535 -12.815 12.971 1.00 81.31 105 GLN A O 1
ATOM 810 N N . VAL A 1 106 ? -0.704 -10.896 11.821 1.00 80.81 106 VAL A N 1
ATOM 811 C CA . VAL A 1 106 ? -2.107 -11.082 11.448 1.00 80.81 106 VAL A CA 1
ATOM 812 C C . VAL A 1 106 ? -2.263 -12.280 10.517 1.00 80.81 106 VAL A C 1
ATOM 814 O O . VAL A 1 106 ? -3.092 -13.147 10.777 1.00 80.81 106 VAL A O 1
ATOM 817 N N . LEU A 1 107 ? -1.446 -12.367 9.467 1.00 79.00 107 LEU A N 1
ATOM 818 C CA . LEU A 1 107 ? -1.526 -13.452 8.492 1.00 79.00 107 LEU A CA 1
ATOM 819 C C . LEU A 1 107 ? -1.106 -14.799 9.082 1.00 79.00 107 LEU A C 1
ATOM 821 O O . LEU A 1 107 ? -1.743 -15.802 8.783 1.00 79.00 107 LEU A O 1
ATOM 825 N N . SER A 1 108 ? -0.108 -14.846 9.970 1.00 80.69 108 SER A N 1
ATOM 826 C CA . SER A 1 108 ? 0.239 -16.092 10.666 1.00 80.69 108 SER A CA 1
ATOM 827 C C . SER A 1 108 ? -0.900 -16.579 11.566 1.00 80.69 108 SER A C 1
ATOM 829 O O . SER A 1 108 ? -1.212 -17.770 11.585 1.00 80.69 108 SER A O 1
ATOM 831 N N . THR A 1 109 ? -1.574 -15.658 12.259 1.00 80.25 109 THR A N 1
ATOM 832 C CA . THR A 1 109 ? -2.739 -15.974 13.094 1.00 80.25 109 THR A CA 1
ATOM 833 C C . THR A 1 109 ? -3.916 -16.448 12.246 1.00 80.25 109 THR A C 1
ATOM 835 O O . THR A 1 109 ? -4.525 -17.469 12.562 1.00 80.25 109 THR A O 1
ATOM 838 N N . LEU A 1 110 ? -4.215 -15.752 11.145 1.00 77.19 110 LEU A N 1
ATOM 839 C CA . LEU A 1 110 ? -5.274 -16.140 10.214 1.00 77.19 110 LEU A CA 1
ATOM 840 C C . LEU A 1 110 ? -4.990 -17.496 9.580 1.00 77.19 110 LEU A C 1
ATOM 842 O O . LEU A 1 110 ? -5.875 -18.337 9.594 1.00 77.19 110 LEU A O 1
ATOM 846 N N . ASN A 1 111 ? -3.765 -17.761 9.131 1.00 76.12 111 ASN A N 1
ATOM 847 C CA . ASN A 1 111 ? -3.403 -19.057 8.559 1.00 76.12 111 ASN A CA 1
ATOM 848 C C . ASN A 1 111 ? -3.537 -20.200 9.573 1.00 76.12 111 ASN A C 1
ATOM 850 O O . ASN A 1 111 ? -3.923 -21.304 9.202 1.00 76.12 111 ASN A O 1
ATOM 854 N N . ARG A 1 112 ? -3.276 -19.941 10.861 1.00 77.44 112 ARG A N 1
ATOM 855 C CA . ARG A 1 112 ? -3.468 -20.935 11.927 1.00 77.44 112 ARG A CA 1
ATOM 856 C C . ARG A 1 112 ? -4.944 -21.244 12.191 1.00 77.44 112 ARG A C 1
ATOM 858 O O . ARG A 1 112 ? -5.271 -22.377 12.521 1.00 77.44 112 ARG A O 1
ATOM 865 N N . VAL A 1 113 ? -5.822 -20.244 12.102 1.00 76.75 113 VAL A N 1
ATOM 866 C CA . VAL A 1 113 ? -7.246 -20.376 12.473 1.00 76.75 113 VAL A CA 1
ATOM 867 C C . VAL A 1 113 ? -8.140 -20.683 11.261 1.00 76.75 113 VAL A C 1
ATOM 869 O O . VAL A 1 113 ? -9.154 -21.361 11.400 1.00 76.75 113 VAL A O 1
ATOM 872 N N . ARG A 1 114 ? -7.797 -20.163 10.077 1.00 72.69 114 ARG A N 1
ATOM 873 C CA . ARG A 1 114 ? -8.554 -20.217 8.812 1.00 72.69 114 ARG A CA 1
ATOM 874 C C . ARG A 1 114 ? -7.601 -20.224 7.595 1.00 72.69 114 ARG A C 1
ATOM 876 O O . ARG A 1 114 ? -7.545 -19.234 6.870 1.00 72.69 114 ARG A O 1
ATOM 883 N N . PRO A 1 115 ? -6.886 -21.330 7.324 1.00 66.88 115 PRO A N 1
ATOM 884 C CA . PRO A 1 115 ? -5.835 -21.395 6.296 1.00 66.88 115 PRO A CA 1
ATOM 885 C C . PRO A 1 115 ? -6.298 -21.106 4.860 1.00 66.88 115 PRO A C 1
ATOM 887 O O . PRO A 1 115 ? -5.479 -20.769 4.015 1.00 66.88 115 PRO A O 1
ATOM 890 N N . VAL A 1 116 ? -7.599 -21.219 4.578 1.00 68.75 116 VAL A N 1
ATOM 891 C CA . VAL A 1 116 ? -8.160 -21.082 3.221 1.00 68.75 116 VAL A CA 1
ATOM 892 C C . VAL A 1 116 ? -8.856 -19.728 3.006 1.00 68.75 116 VAL A C 1
ATOM 894 O O . VAL A 1 116 ? -9.227 -19.398 1.887 1.00 68.75 116 VAL A O 1
ATOM 897 N N . TYR A 1 117 ? -9.046 -18.912 4.052 1.00 74.62 117 TYR A N 1
ATOM 898 C CA . TYR A 1 117 ? -9.868 -17.701 3.955 1.00 74.62 117 TYR A CA 1
ATOM 899 C C . TYR A 1 117 ? -9.196 -16.462 4.552 1.00 74.62 117 TYR A C 1
ATOM 901 O O . TYR A 1 117 ? 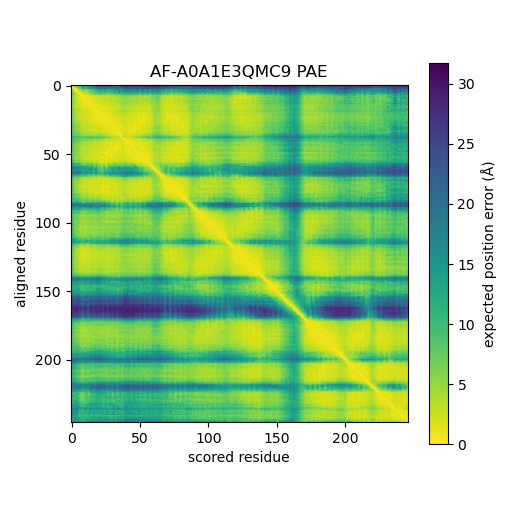-9.116 -16.305 5.774 1.00 74.62 117 TYR A O 1
ATOM 909 N N . THR A 1 118 ? -8.846 -15.512 3.682 1.00 78.94 118 THR A N 1
ATOM 910 C CA . THR A 1 118 ? -8.450 -14.156 4.086 1.00 78.94 118 THR A CA 1
ATOM 911 C C . THR A 1 118 ? -9.669 -13.223 4.033 1.00 78.94 118 THR A C 1
ATOM 913 O O . THR A 1 118 ? -10.256 -13.064 2.961 1.00 78.94 118 THR A O 1
ATOM 916 N N . PRO A 1 119 ? -10.066 -12.556 5.136 1.00 83.44 119 PRO A N 1
ATOM 917 C CA . PRO A 1 119 ? -11.192 -11.619 5.131 1.00 83.44 119 PRO A CA 1
ATOM 918 C C . PRO A 1 119 ? -11.017 -10.474 4.123 1.00 83.44 119 PRO A C 1
ATOM 920 O O . PRO A 1 119 ? -9.922 -9.930 3.995 1.00 83.44 119 PRO A O 1
ATOM 923 N N . LYS A 1 120 ? -12.104 -10.031 3.472 1.00 83.12 120 LYS A N 1
ATOM 924 C CA . LYS A 1 120 ? -12.067 -8.914 2.501 1.00 83.12 120 LYS A CA 1
ATOM 925 C C . LYS A 1 120 ? -11.483 -7.617 3.075 1.00 83.12 120 LYS A C 1
ATOM 927 O O . LYS A 1 120 ? -10.789 -6.907 2.357 1.00 83.12 120 LYS A O 1
ATOM 932 N N . SER A 1 121 ? -11.724 -7.322 4.357 1.00 84.12 121 SER A N 1
ATOM 933 C CA . SER A 1 121 ? -11.107 -6.184 5.055 1.00 84.12 121 SER A CA 1
ATOM 934 C C . SER A 1 121 ? -9.586 -6.299 5.097 1.00 84.12 121 SER A C 1
ATOM 936 O O . SER A 1 121 ? -8.891 -5.340 4.785 1.00 84.12 121 SER A O 1
ATOM 938 N N . VAL A 1 122 ? -9.063 -7.487 5.397 1.00 83.69 122 VAL A N 1
ATOM 939 C CA . VAL A 1 122 ? -7.622 -7.756 5.412 1.00 83.69 122 VAL A CA 1
ATOM 940 C C . VAL A 1 122 ? -7.043 -7.682 3.999 1.00 83.69 122 VAL A C 1
ATOM 942 O O . VAL A 1 122 ? -6.047 -6.996 3.813 1.00 83.69 122 VAL A O 1
ATOM 945 N N . GLN A 1 123 ? -7.682 -8.294 2.995 1.00 84.12 123 GLN A N 1
ATOM 946 C CA . GLN A 1 123 ? -7.235 -8.208 1.593 1.00 84.12 123 GLN A CA 1
ATOM 947 C C . GLN A 1 123 ? -7.160 -6.753 1.106 1.00 84.12 123 GLN A C 1
ATOM 949 O O . GLN A 1 123 ? -6.165 -6.330 0.525 1.00 84.12 123 GLN A O 1
ATOM 954 N N . PHE A 1 124 ? -8.197 -5.962 1.392 1.00 85.25 124 PHE A N 1
ATOM 955 C CA . PHE A 1 124 ? -8.230 -4.541 1.064 1.00 85.25 124 PHE A CA 1
ATOM 956 C C . PHE A 1 124 ? -7.079 -3.768 1.726 1.00 85.25 124 PHE A C 1
ATOM 958 O O . PHE A 1 124 ? -6.380 -3.016 1.052 1.00 85.25 124 PHE A O 1
ATOM 965 N N . LEU A 1 125 ? -6.841 -3.990 3.021 1.00 87.25 125 LEU A N 1
ATOM 966 C CA . LEU A 1 125 ? -5.760 -3.328 3.753 1.00 87.25 125 LEU A CA 1
ATOM 967 C C . LEU A 1 125 ? -4.372 -3.763 3.254 1.00 87.25 125 LEU A C 1
ATOM 969 O O . LEU A 1 125 ? -3.479 -2.926 3.159 1.00 87.25 125 LEU A O 1
ATOM 973 N N . LEU A 1 126 ? -4.190 -5.029 2.863 1.00 85.81 126 LEU A N 1
ATOM 974 C CA . LEU A 1 126 ? -2.959 -5.497 2.215 1.00 85.81 126 LEU A CA 1
ATOM 975 C C . LEU A 1 126 ? -2.727 -4.803 0.872 1.00 85.81 126 LEU A C 1
ATOM 977 O O . LEU A 1 126 ? -1.615 -4.354 0.613 1.00 85.81 126 LEU A O 1
ATOM 981 N N . ASN A 1 127 ? -3.771 -4.644 0.056 1.00 85.69 127 ASN A N 1
ATOM 982 C CA . ASN A 1 127 ? -3.682 -3.891 -1.196 1.00 85.69 127 ASN A CA 1
ATOM 983 C C . ASN A 1 127 ? -3.283 -2.431 -0.955 1.00 85.69 127 ASN A C 1
ATOM 985 O O . ASN A 1 127 ? -2.421 -1.907 -1.659 1.00 85.69 127 ASN A O 1
ATOM 989 N N . CYS A 1 128 ? -3.853 -1.787 0.068 1.00 87.50 128 CYS A N 1
ATOM 990 C CA . CYS A 1 128 ? -3.435 -0.445 0.469 1.00 87.50 128 CYS A CA 1
ATOM 991 C C . CYS A 1 128 ? -1.968 -0.414 0.908 1.00 87.50 128 CYS A C 1
ATOM 993 O O . CYS A 1 128 ? -1.235 0.476 0.486 1.00 87.50 128 CYS A O 1
ATOM 995 N N . TRP A 1 129 ? -1.527 -1.380 1.721 1.00 88.12 129 TRP A N 1
ATOM 996 C CA . TRP A 1 129 ? -0.128 -1.480 2.135 1.00 88.12 129 TRP A CA 1
ATOM 997 C C . TRP A 1 129 ? 0.809 -1.598 0.932 1.00 88.12 129 TRP A C 1
ATOM 999 O O . TRP A 1 129 ? 1.730 -0.798 0.833 1.00 88.12 129 TRP A O 1
ATOM 1009 N N . MET A 1 130 ? 0.545 -2.523 0.001 1.00 87.50 130 MET A N 1
ATOM 1010 C CA . MET A 1 130 ? 1.367 -2.701 -1.204 1.00 87.50 130 MET A CA 1
ATOM 1011 C C . MET A 1 130 ? 1.454 -1.410 -2.018 1.00 87.50 130 MET A C 1
ATOM 1013 O O . MET A 1 130 ? 2.545 -1.011 -2.411 1.00 87.50 130 MET A O 1
ATOM 1017 N N . TYR A 1 131 ? 0.327 -0.721 -2.224 1.00 86.94 131 TYR A N 1
ATOM 1018 C CA . TYR A 1 131 ? 0.304 0.559 -2.933 1.00 86.94 131 TYR A CA 1
ATOM 1019 C C . TYR A 1 131 ? 1.214 1.603 -2.266 1.00 86.94 131 TYR A C 1
ATOM 1021 O O . TYR A 1 131 ? 2.057 2.207 -2.930 1.00 86.94 131 TYR A O 1
ATOM 1029 N N . PHE A 1 132 ? 1.082 1.800 -0.951 1.00 86.50 132 PHE A N 1
ATOM 1030 C CA . PHE A 1 132 ? 1.913 2.767 -0.230 1.00 86.50 132 PHE A CA 1
ATOM 1031 C C . PHE A 1 132 ? 3.380 2.339 -0.146 1.00 86.50 132 PHE A C 1
ATOM 1033 O O . PHE A 1 132 ? 4.254 3.196 -0.219 1.00 86.50 132 PHE A O 1
ATOM 1040 N N . GLU A 1 133 ? 3.658 1.040 -0.045 1.00 86.88 133 GLU A N 1
ATOM 1041 C CA . GLU A 1 133 ? 5.012 0.486 -0.076 1.00 86.88 133 GLU A CA 1
ATOM 1042 C C . GLU A 1 133 ? 5.686 0.757 -1.424 1.00 86.88 133 GLU A C 1
ATOM 1044 O O . GLU A 1 133 ? 6.800 1.271 -1.442 1.00 86.88 133 GLU A O 1
ATOM 1049 N N . VAL A 1 134 ? 5.007 0.503 -2.552 1.00 89.50 134 VAL A N 1
ATOM 1050 C CA . VAL A 1 134 ? 5.525 0.830 -3.893 1.00 89.50 134 VAL A CA 1
ATOM 1051 C C . VAL A 1 134 ? 5.847 2.317 -3.988 1.00 89.50 134 VAL A C 1
ATOM 1053 O O . VAL A 1 134 ? 6.964 2.673 -4.359 1.00 89.50 134 VAL A O 1
ATOM 1056 N N . MET A 1 135 ? 4.905 3.183 -3.599 1.00 86.44 135 MET A N 1
ATOM 1057 C CA . MET A 1 135 ? 5.100 4.635 -3.633 1.00 86.44 135 MET A CA 1
ATOM 1058 C C . MET A 1 135 ? 6.270 5.083 -2.750 1.00 86.44 135 MET A C 1
ATOM 1060 O O . M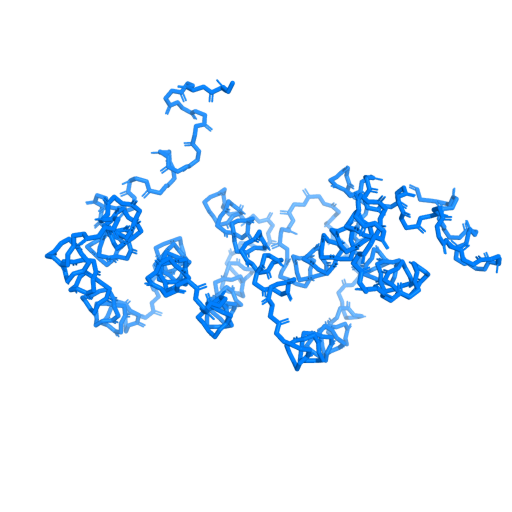ET A 1 135 ? 7.073 5.912 -3.174 1.00 86.44 135 MET A O 1
ATOM 1064 N N . ALA A 1 136 ? 6.401 4.532 -1.543 1.00 84.69 136 ALA A N 1
ATOM 1065 C CA . ALA A 1 136 ? 7.504 4.847 -0.643 1.00 84.69 136 ALA A CA 1
ATOM 1066 C C . ALA A 1 136 ? 8.848 4.375 -1.209 1.00 84.69 136 ALA A C 1
ATOM 1068 O O . ALA A 1 136 ? 9.827 5.107 -1.137 1.00 84.69 136 ALA A O 1
ATOM 1069 N N . LEU A 1 137 ? 8.894 3.183 -1.806 1.00 84.56 137 LEU A N 1
ATOM 1070 C CA . LEU A 1 137 ? 10.107 2.606 -2.377 1.00 84.56 137 LEU A CA 1
ATOM 1071 C C . LEU A 1 137 ? 10.625 3.408 -3.576 1.00 84.56 137 LEU A C 1
ATOM 1073 O O . LEU A 1 137 ? 11.821 3.687 -3.623 1.00 84.56 137 LEU A O 1
ATOM 1077 N N . ILE A 1 138 ? 9.748 3.818 -4.501 1.00 84.00 138 ILE A N 1
ATOM 1078 C CA . ILE A 1 138 ? 10.146 4.615 -5.680 1.00 84.00 138 ILE A CA 1
ATOM 1079 C C . ILE A 1 138 ? 10.511 6.066 -5.331 1.00 84.00 138 ILE A C 1
ATOM 1081 O O . ILE A 1 138 ? 11.166 6.734 -6.122 1.00 84.00 138 ILE A O 1
ATOM 1085 N N . THR A 1 139 ? 10.085 6.560 -4.164 1.00 81.75 139 THR A N 1
ATOM 1086 C CA . THR A 1 139 ? 10.401 7.916 -3.673 1.00 81.75 139 THR A CA 1
ATOM 1087 C C . THR A 1 139 ? 11.510 7.933 -2.618 1.00 81.75 139 THR A C 1
ATOM 1089 O O . THR A 1 139 ? 11.860 9.001 -2.119 1.00 81.75 139 THR A O 1
ATOM 1092 N N . SER A 1 140 ? 12.066 6.770 -2.257 1.00 78.19 140 SER A N 1
ATOM 1093 C CA . SER A 1 140 ? 13.096 6.628 -1.220 1.00 78.19 140 SER A CA 1
ATOM 1094 C C . SER A 1 140 ? 14.505 6.476 -1.787 1.00 78.19 140 SER A C 1
ATOM 1096 O O . SER A 1 140 ? 14.694 6.006 -2.904 1.00 78.19 140 SER A O 1
ATOM 1098 N N . GLU A 1 141 ? 15.505 6.824 -0.977 1.00 68.81 141 GLU A N 1
ATOM 1099 C CA . GLU A 1 141 ? 16.921 6.627 -1.301 1.00 68.81 141 GLU A CA 1
ATOM 1100 C C . GLU A 1 141 ? 17.308 5.132 -1.378 1.00 68.81 141 GLU A C 1
ATOM 1102 O O . GLU A 1 141 ? 16.669 4.265 -0.768 1.00 68.81 141 GLU A O 1
ATOM 1107 N N . GLY A 1 142 ? 18.386 4.833 -2.117 1.00 68.06 142 GLY A N 1
ATOM 1108 C CA . GLY A 1 142 ? 18.760 3.483 -2.571 1.00 68.06 142 GLY A CA 1
ATOM 1109 C C . GLY A 1 142 ? 18.969 2.411 -1.489 1.00 68.06 142 GLY A C 1
ATOM 1110 O O . GLY A 1 142 ? 18.791 1.225 -1.771 1.00 68.06 142 GLY A O 1
ATOM 1111 N N . ASP A 1 143 ? 19.264 2.777 -0.239 1.00 71.44 143 ASP A N 1
ATOM 1112 C CA . ASP A 1 143 ? 19.438 1.810 0.858 1.00 71.44 143 ASP A CA 1
ATOM 1113 C C . ASP A 1 143 ? 18.169 0.989 1.141 1.00 71.44 143 ASP A C 1
ATOM 1115 O O . ASP A 1 143 ? 18.240 -0.180 1.530 1.00 71.44 143 ASP A O 1
ATOM 1119 N N . ASN A 1 144 ? 16.986 1.556 0.888 1.00 75.75 144 ASN A N 1
ATOM 1120 C CA . ASN A 1 144 ? 15.728 0.835 1.077 1.00 75.75 144 ASN A CA 1
ATOM 1121 C C . ASN A 1 144 ? 15.485 -0.240 0.011 1.00 75.75 144 ASN A C 1
ATOM 1123 O O . ASN A 1 144 ? 14.813 -1.228 0.303 1.00 75.75 144 ASN A O 1
ATOM 1127 N N . GLU A 1 145 ? 16.045 -0.090 -1.194 1.00 72.88 145 GLU A N 1
ATOM 1128 C CA . GLU A 1 145 ? 15.994 -1.133 -2.224 1.00 72.88 145 GLU A CA 1
ATOM 1129 C C . GLU A 1 145 ? 16.785 -2.366 -1.801 1.00 72.88 145 GLU A C 1
ATOM 1131 O O . GLU A 1 145 ? 16.269 -3.480 -1.863 1.00 72.88 145 GLU A O 1
ATOM 1136 N N . ARG A 1 146 ? 18.012 -2.163 -1.312 1.00 75.38 146 ARG A N 1
ATOM 1137 C CA . ARG A 1 146 ? 18.875 -3.261 -0.861 1.00 75.38 146 ARG A CA 1
ATOM 1138 C C . ARG A 1 146 ? 18.224 -4.056 0.266 1.00 75.38 146 ARG A C 1
ATOM 1140 O O . ARG A 1 146 ? 18.177 -5.281 0.203 1.00 75.38 146 ARG A O 1
ATOM 1147 N N . LEU A 1 147 ? 17.668 -3.356 1.256 1.00 76.69 147 LEU A N 1
ATOM 1148 C CA . LEU A 1 147 ? 16.953 -3.983 2.370 1.00 76.69 147 LEU A CA 1
ATOM 1149 C C . LEU A 1 147 ? 15.704 -4.743 1.906 1.00 76.69 147 LEU A C 1
ATOM 1151 O O . LEU A 1 147 ? 15.429 -5.828 2.411 1.00 76.69 147 LEU A O 1
ATOM 1155 N N . PHE A 1 148 ? 14.953 -4.194 0.947 1.00 77.69 148 PHE A N 1
ATOM 1156 C CA . PHE A 1 148 ? 13.789 -4.873 0.383 1.00 77.69 148 PHE A CA 1
ATOM 1157 C C . PHE A 1 148 ? 14.187 -6.189 -0.297 1.00 77.69 148 PHE A C 1
ATOM 1159 O O . PHE A 1 148 ? 13.605 -7.225 0.017 1.00 77.69 148 PHE A O 1
ATOM 1166 N N . LEU A 1 149 ? 15.203 -6.160 -1.166 1.00 76.19 149 LEU A N 1
ATOM 1167 C CA . LEU A 1 149 ? 15.680 -7.341 -1.892 1.00 76.19 149 LEU A CA 1
ATOM 1168 C C . LEU A 1 149 ? 16.193 -8.433 -0.944 1.00 76.19 149 LEU A C 1
ATOM 1170 O O . LEU A 1 149 ? 15.807 -9.592 -1.089 1.00 76.19 149 LEU A O 1
ATOM 1174 N N . GLN A 1 150 ? 16.968 -8.062 0.078 1.00 76.19 150 GLN A N 1
ATOM 1175 C CA . GLN A 1 150 ? 17.449 -9.006 1.091 1.00 76.19 150 GLN A CA 1
ATOM 1176 C C . GLN A 1 150 ? 16.294 -9.678 1.854 1.00 76.19 150 GLN A C 1
ATOM 1178 O O . GLN A 1 150 ? 16.294 -10.888 2.066 1.00 76.19 150 GLN A O 1
ATOM 1183 N N . GLU A 1 151 ? 15.256 -8.918 2.214 1.00 70.25 151 GLU A N 1
ATOM 1184 C CA . GLU A 1 151 ? 14.076 -9.503 2.854 1.00 70.25 151 GLU A CA 1
ATOM 1185 C C . GLU A 1 151 ? 13.306 -10.456 1.926 1.00 70.25 151 GLU A C 1
ATOM 1187 O O . GLU A 1 151 ? 12.678 -11.397 2.410 1.00 70.25 151 GLU A O 1
ATOM 1192 N N . THR A 1 152 ? 13.312 -10.225 0.608 1.00 68.25 152 THR A N 1
ATOM 1193 C CA . THR A 1 152 ? 12.633 -11.122 -0.340 1.00 68.25 152 THR A CA 1
ATOM 1194 C C . THR A 1 152 ? 13.356 -12.455 -0.498 1.00 68.25 152 THR A C 1
ATOM 1196 O O . THR A 1 152 ? 12.701 -13.497 -0.413 1.00 68.25 152 THR A O 1
ATOM 1199 N N . THR A 1 153 ? 14.690 -12.445 -0.583 1.00 65.69 153 THR A N 1
ATOM 1200 C CA . THR A 1 153 ? 15.505 -13.667 -0.668 1.00 65.69 153 THR A CA 1
ATOM 1201 C C . THR A 1 153 ? 15.376 -14.528 0.589 1.00 65.69 153 THR A C 1
ATOM 1203 O O . THR A 1 153 ? 15.259 -15.749 0.498 1.00 65.69 153 THR A O 1
ATOM 1206 N N . ASP A 1 154 ? 15.283 -13.903 1.768 1.00 61.66 154 ASP A N 1
ATOM 1207 C CA . ASP A 1 154 ? 15.081 -14.620 3.034 1.00 61.66 154 ASP A CA 1
ATOM 1208 C C . ASP A 1 154 ? 13.719 -15.342 3.086 1.00 61.66 154 ASP A C 1
ATOM 1210 O O . ASP A 1 154 ? 13.580 -16.392 3.716 1.00 61.66 154 ASP A O 1
ATOM 1214 N N . THR A 1 155 ? 12.697 -14.804 2.409 1.00 58.06 155 THR A N 1
ATOM 1215 C CA . THR A 1 155 ? 11.353 -15.409 2.365 1.00 58.06 155 THR A CA 1
ATOM 1216 C C . THR A 1 155 ? 11.190 -16.510 1.314 1.00 58.06 155 THR A C 1
ATOM 1218 O O . THR A 1 155 ? 10.304 -17.354 1.455 1.00 58.06 155 THR A O 1
ATOM 1221 N N . GLU A 1 156 ? 12.030 -16.550 0.277 1.00 53.88 156 GLU A N 1
ATOM 1222 C CA . GLU A 1 156 ? 12.014 -17.615 -0.739 1.00 53.88 156 GLU A CA 1
ATOM 1223 C C . GLU A 1 156 ? 12.493 -18.962 -0.186 1.00 53.88 156 GLU A C 1
ATOM 1225 O O . GLU A 1 156 ? 11.926 -20.003 -0.534 1.00 53.88 156 GLU A O 1
ATOM 1230 N N . GLY A 1 157 ? 13.443 -18.948 0.757 1.00 48.44 157 GLY A N 1
ATOM 1231 C CA . GLY A 1 157 ? 13.920 -20.153 1.445 1.00 48.44 157 GLY A CA 1
ATOM 1232 C C . GLY A 1 157 ? 12.832 -20.910 2.225 1.00 48.44 157 GLY A C 1
ATOM 1233 O O . GLY A 1 157 ? 12.934 -22.123 2.401 1.00 48.44 157 GLY A O 1
ATOM 1234 N N . ASP A 1 158 ? 11.757 -20.230 2.642 1.00 45.69 158 ASP A N 1
ATOM 1235 C CA . ASP A 1 158 ? 10.628 -20.832 3.374 1.00 45.69 158 ASP A CA 1
ATOM 1236 C C . ASP A 1 158 ? 9.517 -21.368 2.439 1.00 45.69 158 ASP A C 1
ATOM 1238 O O . ASP A 1 158 ? 8.674 -22.173 2.846 1.00 45.69 158 ASP A O 1
ATOM 1242 N N . ARG A 1 159 ? 9.525 -20.961 1.158 1.00 49.72 159 ARG A N 1
ATOM 1243 C CA . ARG A 1 159 ? 8.510 -21.326 0.149 1.00 49.72 159 ARG A CA 1
ATOM 1244 C C . ARG A 1 159 ? 8.724 -22.723 -0.441 1.00 49.72 159 ARG A C 1
ATOM 1246 O O . ARG A 1 159 ? 7.751 -23.435 -0.673 1.00 49.72 159 ARG A O 1
ATOM 1253 N N . HIS A 1 160 ? 9.977 -23.170 -0.568 1.00 47.19 160 HIS A N 1
ATOM 1254 C CA . HIS A 1 160 ? 10.329 -24.515 -1.063 1.00 47.19 160 HIS A CA 1
ATOM 1255 C C . HIS A 1 160 ? 9.819 -25.677 -0.181 1.00 47.19 160 HIS A C 1
ATOM 1257 O O . HIS A 1 160 ? 9.920 -26.836 -0.572 1.00 47.19 160 HIS A O 1
ATOM 1263 N N . ARG A 1 161 ? 9.253 -25.396 1.004 1.00 45.03 161 ARG A N 1
ATOM 1264 C CA . ARG A 1 161 ? 8.618 -26.395 1.887 1.00 45.03 161 ARG A CA 1
ATOM 1265 C C . ARG A 1 161 ? 7.097 -26.510 1.736 1.00 45.03 161 ARG A C 1
ATOM 1267 O O . ARG A 1 161 ? 6.511 -27.389 2.361 1.00 45.03 161 ARG A O 1
ATOM 1274 N N . ARG A 1 162 ? 6.445 -25.641 0.957 1.00 46.28 162 ARG A N 1
ATOM 1275 C CA . ARG A 1 162 ? 4.980 -25.599 0.790 1.00 46.28 162 ARG A CA 1
ATOM 1276 C C . ARG A 1 162 ? 4.601 -25.600 -0.691 1.00 46.28 162 ARG A C 1
ATOM 1278 O O . ARG A 1 162 ? 4.083 -24.621 -1.207 1.00 46.28 162 ARG A O 1
ATOM 1285 N N . THR A 1 163 ? 4.861 -26.704 -1.377 1.00 42.12 163 THR A N 1
ATOM 1286 C CA . THR A 1 163 ? 4.382 -26.942 -2.746 1.00 42.12 163 THR A CA 1
ATOM 1287 C C . THR A 1 163 ? 3.572 -28.228 -2.789 1.00 42.12 163 THR A C 1
ATOM 1289 O O . THR A 1 163 ? 4.078 -29.288 -3.132 1.00 42.12 163 THR A O 1
ATOM 1292 N N . ALA A 1 164 ? 2.308 -28.123 -2.391 1.00 41.03 164 ALA A N 1
ATOM 1293 C CA . ALA A 1 164 ? 1.191 -28.911 -2.902 1.00 41.03 164 ALA A CA 1
ATOM 1294 C C . ALA A 1 164 ? -0.084 -28.404 -2.214 1.00 41.03 164 ALA A C 1
ATOM 1296 O O . ALA A 1 164 ? -0.139 -28.346 -0.990 1.00 41.03 164 ALA A O 1
ATOM 1297 N N . GLU A 1 165 ? -1.089 -28.094 -3.028 1.00 41.47 165 GLU A N 1
ATOM 1298 C CA . GLU A 1 165 ? -2.496 -27.864 -2.675 1.00 41.47 165 GLU A CA 1
ATOM 1299 C C . GLU A 1 165 ? -2.939 -26.425 -2.326 1.00 41.47 165 GLU A C 1
ATOM 1301 O O . GLU A 1 165 ? -2.422 -25.753 -1.437 1.00 41.47 165 GLU A O 1
ATOM 1306 N N . VAL A 1 166 ? -4.019 -26.039 -3.024 1.00 43.72 166 VAL A N 1
ATOM 1307 C CA . VAL A 1 166 ? -4.826 -24.803 -2.989 1.00 43.72 166 VAL A CA 1
ATOM 1308 C C . VAL A 1 166 ? -4.353 -23.678 -3.922 1.00 43.72 166 VAL A C 1
ATOM 1310 O O . VAL A 1 166 ? -3.784 -22.676 -3.503 1.00 43.72 166 VAL A O 1
ATOM 1313 N N . GLU A 1 167 ? -4.691 -23.831 -5.205 1.00 47.50 167 GLU A N 1
ATOM 1314 C CA . GLU A 1 167 ? -4.432 -22.871 -6.290 1.00 47.50 167 GLU A CA 1
ATOM 1315 C C . GLU A 1 167 ? -5.298 -21.594 -6.277 1.00 47.50 167 GLU A C 1
ATOM 1317 O O . GLU A 1 167 ? -5.036 -20.719 -7.093 1.00 47.50 167 GLU A O 1
ATOM 1322 N N . ASP A 1 168 ? -6.295 -21.419 -5.392 1.00 49.22 168 ASP A N 1
ATOM 1323 C CA . ASP A 1 168 ? -7.286 -20.347 -5.642 1.00 49.22 168 ASP A CA 1
ATOM 1324 C C . ASP A 1 168 ? -7.887 -19.592 -4.438 1.00 49.22 168 ASP A C 1
ATOM 1326 O O . ASP A 1 168 ? -8.999 -19.085 -4.537 1.00 49.22 168 ASP A O 1
ATOM 1330 N N . SER A 1 169 ? -7.231 -19.454 -3.271 1.00 50.94 169 SER A N 1
ATOM 1331 C CA . SER A 1 169 ? -7.857 -18.583 -2.237 1.00 50.94 169 SER A CA 1
ATOM 1332 C C . SER A 1 169 ? -6.989 -17.953 -1.137 1.00 50.94 169 SER A C 1
ATOM 1334 O O . SER A 1 169 ? -7.526 -17.194 -0.321 1.00 50.94 169 SER A O 1
ATOM 1336 N N . ALA A 1 170 ? -5.681 -18.189 -1.059 1.00 59.66 170 ALA A N 1
ATOM 1337 C CA . ALA A 1 170 ? -4.887 -17.639 0.043 1.00 59.66 170 ALA A CA 1
ATOM 1338 C C . ALA A 1 170 ? -4.059 -16.427 -0.405 1.00 59.66 170 ALA A C 1
ATOM 1340 O O . ALA A 1 170 ? -3.056 -16.564 -1.091 1.00 59.66 170 ALA A O 1
ATOM 1341 N N . TRP A 1 171 ? -4.453 -15.228 0.034 1.00 64.88 171 TRP A N 1
ATOM 1342 C CA . TRP A 1 171 ? -3.539 -14.083 0.055 1.00 64.88 171 TRP A CA 1
ATOM 1343 C C . TRP A 1 171 ? -2.430 -14.374 1.071 1.00 64.88 171 TRP A C 1
ATOM 1345 O O . TRP A 1 171 ? -2.633 -14.180 2.273 1.00 64.88 171 TRP A O 1
ATOM 1355 N N . ASP A 1 172 ? -1.280 -14.862 0.610 1.00 72.44 172 ASP A N 1
ATOM 1356 C CA . ASP A 1 172 ? -0.104 -15.070 1.446 1.00 72.44 172 ASP A CA 1
ATOM 1357 C C . ASP A 1 172 ? 0.847 -13.863 1.392 1.00 72.44 172 ASP A C 1
ATOM 1359 O O . ASP A 1 172 ? 0.966 -13.153 0.393 1.00 72.44 172 ASP A O 1
ATOM 1363 N N . LEU A 1 173 ? 1.517 -13.595 2.515 1.00 74.75 173 LEU A N 1
ATOM 1364 C CA . LEU A 1 173 ? 2.426 -12.457 2.624 1.00 74.75 173 LEU A CA 1
ATOM 1365 C C . LEU A 1 173 ? 3.602 -12.518 1.631 1.00 74.75 173 LEU A C 1
ATOM 1367 O O . LEU A 1 173 ? 3.910 -11.474 1.054 1.00 74.75 173 LEU A O 1
ATOM 1371 N N . PRO A 1 174 ? 4.278 -13.667 1.433 1.00 79.44 174 PRO A N 1
ATOM 1372 C CA . PRO A 1 174 ? 5.320 -13.782 0.415 1.00 79.44 174 PRO A CA 1
ATOM 1373 C C . PRO A 1 174 ? 4.860 -13.369 -0.991 1.00 79.44 174 PRO A C 1
ATOM 1375 O O . PRO A 1 174 ? 5.589 -12.643 -1.671 1.00 79.44 174 PRO A O 1
ATOM 1378 N N . SER A 1 175 ? 3.655 -13.757 -1.413 1.00 80.69 175 SER A N 1
ATOM 1379 C CA . SER A 1 175 ? 3.072 -13.344 -2.695 1.00 80.69 175 SER A CA 1
ATOM 1380 C C . SER A 1 175 ? 2.771 -11.847 -2.739 1.00 80.69 175 SER A C 1
ATOM 1382 O O . SER A 1 175 ? 3.106 -11.198 -3.726 1.00 80.69 175 SER A O 1
ATOM 1384 N N . CYS A 1 176 ? 2.238 -11.257 -1.661 1.00 80.94 176 CYS A N 1
ATOM 1385 C CA . CYS A 1 176 ? 2.064 -9.799 -1.573 1.00 80.94 176 CYS A CA 1
ATOM 1386 C C . CYS A 1 176 ? 3.397 -9.050 -1.707 1.00 80.94 176 CYS A C 1
ATOM 1388 O O . CYS A 1 176 ? 3.476 -8.039 -2.393 1.00 80.94 176 CYS A O 1
ATOM 1390 N N . ILE A 1 177 ? 4.453 -9.535 -1.048 1.00 83.06 177 ILE A N 1
ATOM 1391 C CA . ILE A 1 177 ? 5.782 -8.914 -1.105 1.00 83.06 177 ILE A CA 1
ATOM 1392 C C . ILE A 1 177 ? 6.359 -9.005 -2.521 1.00 83.06 177 ILE A C 1
ATOM 1394 O O . ILE A 1 177 ? 6.851 -8.003 -3.038 1.00 83.06 177 ILE A O 1
ATOM 1398 N N . ALA A 1 178 ? 6.274 -10.176 -3.154 1.00 86.12 178 ALA A N 1
ATOM 1399 C CA . ALA A 1 178 ? 6.725 -10.351 -4.529 1.00 86.12 178 ALA A CA 1
ATOM 1400 C C . ALA A 1 178 ? 5.940 -9.447 -5.490 1.00 86.12 178 ALA A C 1
ATOM 1402 O O . ALA A 1 178 ? 6.539 -8.752 -6.306 1.00 86.12 178 ALA A O 1
ATOM 1403 N N . LEU A 1 179 ? 4.615 -9.363 -5.331 1.00 87.31 179 LEU A N 1
ATOM 1404 C CA . LEU A 1 179 ? 3.757 -8.499 -6.138 1.00 87.31 179 LEU A CA 1
ATOM 1405 C C . LEU A 1 179 ? 4.072 -7.003 -5.942 1.00 87.31 179 LEU A C 1
ATOM 1407 O O . LEU A 1 179 ? 4.058 -6.248 -6.912 1.00 87.31 179 LEU A O 1
ATOM 1411 N N . THR A 1 180 ? 4.431 -6.570 -4.729 1.00 88.25 180 THR A N 1
ATOM 1412 C CA . THR A 1 180 ? 4.989 -5.225 -4.488 1.00 88.25 180 THR A CA 1
ATOM 1413 C C . THR A 1 180 ? 6.259 -4.999 -5.312 1.00 88.25 180 THR A C 1
ATOM 1415 O O . THR A 1 180 ? 6.403 -3.944 -5.928 1.00 88.25 180 THR A O 1
ATOM 1418 N N . GLY A 1 181 ? 7.163 -5.984 -5.360 1.00 89.06 181 GLY A N 1
ATOM 1419 C CA . GLY A 1 181 ? 8.363 -5.943 -6.201 1.00 89.06 181 GLY A CA 1
ATOM 1420 C C . GLY A 1 181 ? 8.016 -5.787 -7.683 1.00 89.06 181 GLY A C 1
ATOM 1421 O O . GLY A 1 181 ? 8.509 -4.868 -8.334 1.00 89.06 181 GLY A O 1
ATOM 1422 N N . VAL A 1 182 ? 7.089 -6.607 -8.186 1.00 91.25 182 VAL A N 1
ATOM 1423 C CA . VAL A 1 182 ? 6.576 -6.529 -9.565 1.00 91.25 182 VAL A CA 1
ATOM 1424 C C . VAL A 1 182 ? 6.058 -5.124 -9.888 1.00 91.25 182 VAL A C 1
ATOM 1426 O O . VAL A 1 182 ? 6.507 -4.509 -10.853 1.00 91.25 182 VAL A O 1
ATOM 1429 N N . TYR A 1 183 ? 5.154 -4.569 -9.074 1.00 91.62 183 TYR A N 1
ATOM 1430 C CA . TYR A 1 183 ? 4.595 -3.238 -9.337 1.00 91.62 183 TYR A CA 1
ATOM 1431 C C . TYR A 1 183 ? 5.623 -2.112 -9.214 1.00 91.62 183 TYR A C 1
ATOM 1433 O O . TYR A 1 183 ? 5.541 -1.138 -9.963 1.00 91.62 183 TYR A O 1
ATOM 1441 N N . ARG A 1 184 ? 6.613 -2.242 -8.323 1.00 91.06 184 ARG A N 1
ATOM 1442 C CA . ARG A 1 184 ? 7.730 -1.294 -8.235 1.00 91.06 184 ARG A CA 1
ATOM 1443 C C . ARG A 1 184 ? 8.509 -1.251 -9.547 1.00 91.06 184 ARG A C 1
ATOM 1445 O O . ARG A 1 184 ? 8.704 -0.168 -10.094 1.00 91.06 184 ARG A O 1
ATOM 1452 N N . TYR A 1 185 ? 8.958 -2.399 -10.049 1.00 91.69 185 TYR A N 1
ATOM 1453 C CA . TYR A 1 185 ? 9.766 -2.441 -11.268 1.00 91.69 185 TYR A CA 1
ATOM 1454 C C . TYR A 1 185 ? 8.955 -2.087 -12.519 1.00 91.69 185 TYR A C 1
ATOM 1456 O O . TYR A 1 185 ? 9.463 -1.369 -13.377 1.00 91.69 185 TYR A O 1
ATOM 1464 N N . ALA A 1 186 ? 7.671 -2.453 -12.574 1.00 92.31 186 ALA A N 1
ATOM 1465 C CA . ALA A 1 186 ? 6.760 -1.980 -13.616 1.00 92.31 186 ALA A CA 1
ATOM 1466 C C . ALA A 1 186 ? 6.627 -0.445 -13.621 1.00 92.31 186 ALA A C 1
ATOM 1468 O O . ALA A 1 186 ? 6.632 0.169 -14.687 1.00 92.31 186 ALA A O 1
ATOM 1469 N N . MET A 1 187 ? 6.542 0.188 -12.444 1.00 90.81 187 MET A N 1
ATOM 1470 C CA . MET A 1 187 ? 6.498 1.649 -12.320 1.00 90.81 187 MET A CA 1
ATOM 1471 C C . MET A 1 187 ? 7.813 2.297 -12.778 1.00 90.81 187 MET A C 1
ATOM 1473 O O . MET A 1 187 ? 7.781 3.306 -13.475 1.00 90.81 187 MET A O 1
ATOM 1477 N N . LEU A 1 188 ? 8.965 1.720 -12.418 1.00 89.69 188 LEU A N 1
ATOM 1478 C CA . LEU A 1 188 ? 10.275 2.220 -12.851 1.00 89.69 188 LEU A CA 1
ATOM 1479 C C . LEU A 1 188 ? 10.452 2.125 -14.374 1.00 89.69 188 LEU A C 1
ATOM 1481 O O . LEU A 1 188 ? 10.912 3.088 -14.982 1.00 89.69 188 LEU A O 1
ATOM 1485 N N . LEU A 1 189 ? 10.032 1.017 -14.995 1.00 90.44 189 LEU A N 1
ATOM 1486 C CA . LEU A 1 189 ? 10.023 0.874 -16.456 1.00 90.44 189 LEU A CA 1
ATOM 1487 C C . LEU A 1 189 ? 9.084 1.872 -17.130 1.00 90.44 189 LEU A C 1
ATOM 1489 O O . LEU A 1 189 ? 9.458 2.503 -18.116 1.00 90.44 189 LEU A O 1
ATOM 1493 N N . TYR A 1 190 ? 7.885 2.061 -16.576 1.00 90.12 190 TYR A N 1
ATOM 1494 C CA . TYR A 1 190 ? 6.962 3.074 -17.076 1.00 90.12 190 TYR A CA 1
ATOM 1495 C C . TYR A 1 190 ? 7.583 4.475 -17.012 1.00 90.12 190 TYR A C 1
ATOM 1497 O O . TYR A 1 190 ? 7.501 5.220 -17.982 1.00 90.12 190 TYR A O 1
ATOM 1505 N N . LEU A 1 191 ? 8.240 4.833 -15.903 1.00 88.62 191 LEU A N 1
ATOM 1506 C CA . LEU A 1 191 ? 8.918 6.125 -15.761 1.00 88.62 191 LEU A CA 1
ATOM 1507 C C . LEU A 1 191 ? 10.085 6.278 -16.744 1.00 88.62 191 LEU A C 1
ATOM 1509 O O . LEU A 1 191 ? 10.210 7.339 -17.345 1.00 88.62 191 LEU A O 1
ATOM 1513 N N . HIS A 1 192 ? 10.883 5.227 -16.957 1.00 88.19 192 HIS A N 1
ATOM 1514 C CA . HIS A 1 192 ? 11.951 5.217 -17.964 1.00 88.19 192 HIS A CA 1
ATOM 1515 C C . HIS A 1 192 ? 11.414 5.529 -19.371 1.00 88.19 192 HIS A C 1
ATOM 1517 O O . HIS A 1 192 ? 12.019 6.301 -20.110 1.00 88.19 192 HIS A O 1
ATOM 1523 N N . GLN A 1 193 ? 10.253 4.971 -19.727 1.00 87.38 193 GLN A N 1
ATOM 1524 C CA . GLN A 1 193 ? 9.620 5.191 -21.030 1.00 87.38 193 GLN A CA 1
ATOM 1525 C C . GLN A 1 193 ? 8.900 6.545 -21.132 1.00 87.38 193 GLN A C 1
ATOM 1527 O O . GLN A 1 193 ? 8.919 7.180 -22.185 1.00 87.38 193 GLN A O 1
ATOM 1532 N N . ALA A 1 194 ? 8.236 6.980 -20.059 1.00 90.62 194 ALA A N 1
ATOM 1533 C CA . ALA A 1 194 ? 7.404 8.181 -20.048 1.00 90.62 194 ALA A CA 1
ATOM 1534 C C . ALA A 1 194 ? 8.200 9.480 -19.844 1.00 90.62 194 ALA A C 1
ATOM 1536 O O . ALA A 1 194 ? 7.721 10.540 -20.243 1.00 90.62 194 ALA A O 1
ATOM 1537 N N . ALA A 1 195 ? 9.376 9.397 -19.216 1.00 88.50 195 ALA A N 1
ATOM 1538 C CA . ALA A 1 195 ? 10.231 10.532 -18.875 1.00 88.50 195 ALA A CA 1
ATOM 1539 C C . ALA A 1 195 ? 11.719 10.195 -19.128 1.00 88.50 195 ALA A C 1
ATOM 1541 O O . ALA A 1 195 ? 12.504 10.099 -18.177 1.00 88.50 195 ALA A O 1
ATOM 1542 N N . PRO A 1 196 ? 12.131 9.982 -20.396 1.00 83.75 196 PRO A N 1
ATOM 1543 C CA . PRO A 1 196 ? 13.496 9.578 -20.755 1.00 83.75 196 PRO A CA 1
ATOM 1544 C C . PRO A 1 196 ? 14.569 10.617 -20.387 1.00 83.75 196 PRO A C 1
ATOM 1546 O O . PRO A 1 196 ? 15.757 10.307 -20.359 1.00 83.75 196 PRO A O 1
ATOM 1549 N N . GLU A 1 197 ? 14.169 11.857 -20.107 1.00 85.44 197 GLU A N 1
ATOM 1550 C CA . GLU A 1 197 ? 15.029 12.920 -19.592 1.00 85.44 197 GLU A CA 1
ATOM 1551 C C . GLU A 1 197 ? 15.519 12.677 -18.157 1.00 85.44 197 GLU A C 1
ATOM 1553 O O . GLU A 1 197 ? 16.503 13.290 -17.734 1.00 85.44 197 GLU A O 1
ATOM 1558 N N . LEU A 1 198 ? 14.848 11.806 -17.397 1.00 81.06 198 LEU A N 1
ATOM 1559 C CA . LEU A 1 198 ? 15.270 11.456 -16.049 1.00 81.06 198 LEU A CA 1
ATOM 1560 C C . LEU A 1 198 ? 16.425 10.444 -16.098 1.00 81.06 198 LEU A C 1
ATOM 1562 O O . LEU A 1 198 ? 16.355 9.455 -16.834 1.00 81.06 198 LEU A O 1
ATOM 1566 N N . PRO A 1 199 ? 17.473 10.628 -15.271 1.00 79.25 199 PRO A N 1
ATOM 1567 C CA . PRO A 1 199 ? 18.496 9.608 -15.092 1.00 79.25 199 PRO A CA 1
ATOM 1568 C C . PRO A 1 199 ? 17.844 8.285 -14.688 1.00 79.25 199 PRO A C 1
ATOM 1570 O O . PRO A 1 199 ? 17.117 8.222 -13.696 1.00 79.25 199 PRO A O 1
ATOM 1573 N N . SER A 1 200 ? 18.097 7.228 -15.454 1.00 72.38 200 SER A N 1
ATOM 1574 C CA . SER A 1 200 ? 17.505 5.914 -15.220 1.00 72.38 200 SER A CA 1
ATOM 1575 C C . SER A 1 200 ? 18.534 4.805 -15.401 1.00 72.38 200 SER A C 1
ATOM 1577 O O . SER A 1 200 ? 19.540 4.962 -16.096 1.00 72.38 200 SER A O 1
ATOM 1579 N N . LEU A 1 201 ? 18.286 3.686 -14.719 1.00 68.19 201 LEU A N 1
ATOM 1580 C CA . LEU A 1 201 ? 19.002 2.433 -14.947 1.00 68.19 201 LEU A CA 1
ATOM 1581 C C . LEU A 1 201 ? 18.738 1.940 -16.379 1.00 68.19 201 LEU A C 1
ATOM 1583 O O . LEU A 1 201 ? 17.773 2.363 -17.019 1.00 68.19 201 LEU A O 1
ATOM 1587 N N . LEU A 1 202 ? 19.568 1.017 -16.870 1.00 82.62 202 LEU A N 1
ATOM 1588 C CA . LEU A 1 202 ? 19.268 0.302 -18.113 1.00 82.62 202 LEU A CA 1
ATOM 1589 C C . LEU A 1 202 ? 17.913 -0.394 -17.965 1.00 82.62 202 LEU A C 1
ATOM 1591 O O . LEU A 1 202 ? 17.707 -1.066 -16.958 1.00 82.62 202 LEU A O 1
ATOM 1595 N N . SER A 1 203 ? 17.022 -0.265 -18.9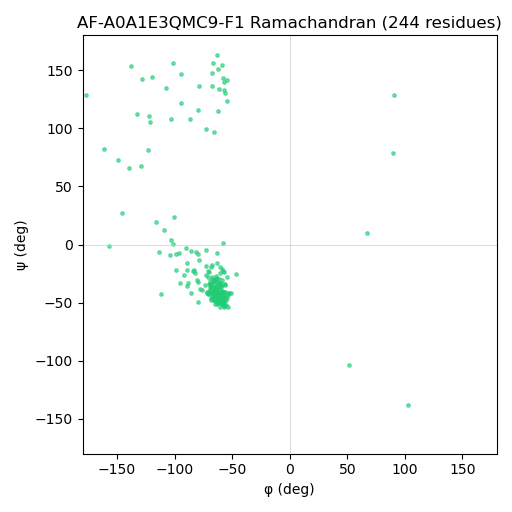52 1.00 85.75 203 SER A N 1
ATOM 1596 C CA . SER A 1 203 ? 15.661 -0.828 -18.921 1.00 85.75 203 SER A CA 1
ATOM 1597 C C . SER A 1 203 ? 15.634 -2.337 -18.647 1.00 85.75 203 SER A C 1
ATOM 1599 O O . SER A 1 203 ? 14.709 -2.842 -18.021 1.00 85.75 203 SER A O 1
ATOM 1601 N N . HIS A 1 204 ? 16.689 -3.053 -19.026 1.00 90.44 204 HIS A N 1
ATOM 1602 C CA . HIS A 1 204 ? 16.813 -4.483 -18.779 1.00 90.44 204 HIS A CA 1
ATOM 1603 C C . HIS A 1 204 ? 16.957 -4.853 -17.287 1.00 90.44 204 HIS A C 1
ATOM 1605 O O . HIS A 1 204 ? 16.318 -5.794 -16.833 1.00 90.44 204 HIS A O 1
ATOM 1611 N N . GLU A 1 205 ? 17.712 -4.094 -16.483 1.00 89.69 205 GLU A N 1
ATOM 1612 C CA . GLU A 1 205 ? 17.939 -4.421 -15.060 1.00 89.69 205 GLU A CA 1
ATOM 1613 C C . GLU A 1 205 ? 16.637 -4.491 -14.218 1.00 89.69 205 GLU A C 1
ATOM 1615 O O . GLU A 1 205 ? 16.430 -5.469 -13.493 1.00 89.69 205 GLU A O 1
ATOM 1620 N N . PRO A 1 206 ? 15.717 -3.503 -14.262 1.00 89.12 206 PRO A N 1
ATOM 1621 C CA . PRO A 1 206 ? 14.433 -3.623 -13.578 1.00 89.12 206 PRO A CA 1
ATOM 1622 C C . PRO A 1 206 ? 13.533 -4.701 -14.205 1.00 89.12 206 PRO A C 1
ATOM 1624 O O . PRO A 1 206 ? 12.721 -5.285 -13.486 1.00 89.12 206 PRO A O 1
ATOM 1627 N N . ALA A 1 207 ? 13.666 -4.994 -15.504 1.00 91.75 207 ALA A N 1
ATOM 1628 C CA . ALA A 1 207 ? 12.909 -6.060 -16.157 1.00 91.75 207 ALA A CA 1
ATOM 1629 C C . ALA A 1 207 ? 13.330 -7.454 -15.665 1.00 91.75 207 ALA A C 1
ATOM 1631 O O . ALA A 1 207 ? 12.465 -8.234 -15.274 1.00 91.75 207 ALA A O 1
ATOM 1632 N N . GLU A 1 208 ? 14.631 -7.733 -15.573 1.00 91.94 208 GLU A N 1
ATOM 1633 C CA . GLU A 1 208 ? 15.184 -8.984 -15.030 1.00 91.94 208 GLU A CA 1
ATOM 1634 C C . GLU A 1 208 ? 14.697 -9.234 -13.589 1.00 91.94 208 GLU A C 1
ATOM 1636 O O . GLU A 1 208 ? 14.159 -10.300 -13.257 1.00 91.94 208 GLU A O 1
ATOM 1641 N N . LYS A 1 209 ? 14.789 -8.211 -12.725 1.00 90.94 209 LYS A N 1
ATOM 1642 C CA . LYS A 1 209 ? 14.274 -8.285 -11.346 1.00 90.94 209 LYS A CA 1
ATOM 1643 C C . LYS A 1 209 ? 12.767 -8.550 -11.326 1.00 90.94 209 LYS A C 1
ATOM 1645 O O . LYS A 1 209 ? 12.292 -9.358 -10.528 1.00 90.94 209 LYS A O 1
ATOM 1650 N N . MET A 1 210 ? 12.000 -7.908 -12.209 1.00 91.75 210 MET A N 1
ATOM 1651 C CA . MET A 1 210 ? 10.558 -8.141 -12.323 1.00 91.75 210 MET A CA 1
ATOM 1652 C C . MET A 1 210 ? 10.223 -9.573 -12.753 1.00 91.75 210 MET A C 1
ATOM 1654 O O . MET A 1 210 ? 9.333 -10.174 -12.151 1.00 91.75 210 MET A O 1
ATOM 1658 N N . LEU A 1 211 ? 10.929 -10.132 -13.742 1.00 90.94 211 LEU A N 1
ATOM 1659 C CA . LEU A 1 211 ? 10.756 -11.523 -14.180 1.00 90.94 211 LEU A CA 1
ATOM 1660 C C . LEU A 1 211 ? 11.049 -12.502 -13.035 1.00 90.94 211 LEU A C 1
ATOM 1662 O O . LEU A 1 211 ? 10.266 -13.424 -12.803 1.00 90.94 211 LEU A O 1
ATOM 1666 N N . THR A 1 212 ? 12.097 -12.238 -12.248 1.00 90.25 212 THR A N 1
ATOM 1667 C CA . THR A 1 212 ? 12.426 -13.018 -11.041 1.00 90.25 212 THR A CA 1
ATOM 1668 C C . THR A 1 212 ? 11.266 -13.019 -10.040 1.00 90.25 212 THR A C 1
ATOM 1670 O O . THR A 1 212 ? 10.826 -14.078 -9.587 1.00 90.25 212 THR A O 1
ATOM 1673 N N . PHE A 1 213 ? 10.685 -11.851 -9.742 1.00 89.19 213 PHE A N 1
ATOM 1674 C CA . PHE A 1 213 ? 9.524 -11.777 -8.850 1.00 89.19 213 PHE A CA 1
ATOM 1675 C C . PHE A 1 213 ? 8.289 -12.476 -9.420 1.00 89.19 213 PHE A C 1
ATOM 1677 O O . PHE A 1 213 ? 7.608 -13.195 -8.685 1.00 89.19 213 PHE A O 1
ATOM 1684 N N . LEU A 1 214 ? 8.007 -12.302 -10.714 1.00 88.06 214 LEU A N 1
ATOM 1685 C CA . LEU A 1 214 ? 6.893 -12.969 -11.390 1.00 88.06 214 LEU A CA 1
ATOM 1686 C C . LEU A 1 214 ? 7.048 -14.497 -11.361 1.00 88.06 214 LEU A C 1
ATOM 1688 O O . LEU A 1 214 ? 6.051 -15.208 -11.253 1.00 88.06 214 LEU A O 1
ATOM 1692 N N . ALA A 1 215 ? 8.273 -15.026 -11.406 1.00 86.56 215 ALA A N 1
ATOM 1693 C CA . ALA A 1 215 ? 8.529 -16.459 -11.273 1.00 86.56 215 ALA A CA 1
ATOM 1694 C C . ALA A 1 215 ? 8.135 -17.022 -9.897 1.00 86.56 215 ALA A C 1
ATOM 1696 O O . ALA A 1 215 ? 7.758 -18.190 -9.814 1.00 86.56 215 ALA A O 1
ATOM 1697 N N . SER A 1 216 ? 8.143 -16.191 -8.849 1.0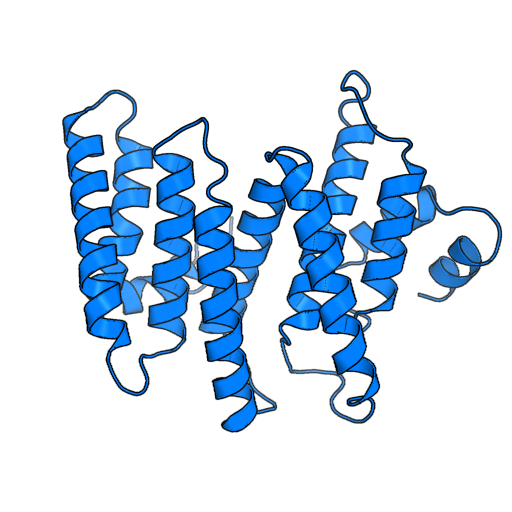0 83.62 216 SER A N 1
ATOM 1698 C CA . SER A 1 216 ? 7.847 -16.589 -7.463 1.00 83.62 216 SER A CA 1
ATOM 1699 C C . SER A 1 216 ? 6.357 -16.580 -7.076 1.00 83.62 216 SER A C 1
ATOM 1701 O O . SER A 1 216 ? 6.020 -16.979 -5.955 1.00 83.62 216 SER A O 1
ATOM 1703 N N . ILE A 1 217 ? 5.468 -16.111 -7.963 1.00 79.19 217 ILE A N 1
ATOM 1704 C CA . ILE A 1 217 ? 4.025 -15.991 -7.701 1.00 79.19 217 ILE A CA 1
ATOM 1705 C C . ILE A 1 217 ? 3.191 -16.833 -8.679 1.00 79.19 217 ILE A C 1
ATOM 1707 O O . ILE A 1 217 ? 3.549 -16.926 -9.856 1.00 79.19 217 ILE A O 1
ATOM 1711 N N . PRO A 1 218 ? 2.065 -17.425 -8.232 1.00 74.88 218 PRO A N 1
ATOM 1712 C CA . PRO A 1 218 ? 1.129 -18.114 -9.121 1.00 74.88 218 PRO A CA 1
ATOM 1713 C C . PRO A 1 218 ? 0.582 -17.191 -10.214 1.00 74.88 218 PRO A C 1
ATOM 1715 O O . PRO A 1 218 ? 0.530 -15.972 -10.033 1.00 74.88 218 PRO A O 1
ATOM 1718 N N . THR A 1 219 ? 0.159 -17.757 -11.346 1.00 67.19 219 THR A N 1
ATOM 1719 C CA . THR A 1 219 ? -0.452 -16.997 -12.448 1.00 67.19 219 THR A CA 1
ATOM 1720 C C . THR A 1 219 ? -1.748 -16.324 -12.027 1.00 67.19 219 THR A C 1
ATOM 1722 O O . THR A 1 219 ? -2.741 -16.980 -11.732 1.00 67.19 219 THR A O 1
ATOM 1725 N N . HIS A 1 220 ? -1.749 -14.990 -12.018 1.00 65.25 220 HIS A N 1
ATOM 1726 C CA . HIS A 1 220 ? -2.921 -14.177 -11.725 1.00 65.25 220 HIS A CA 1
ATOM 1727 C C . HIS A 1 220 ? -3.130 -13.146 -12.832 1.00 65.25 220 HIS A C 1
ATOM 1729 O O . HIS A 1 220 ? -2.188 -12.521 -13.318 1.00 65.25 220 HIS A O 1
ATOM 1735 N N . THR A 1 221 ? -4.390 -12.884 -13.174 1.00 59.59 221 THR A N 1
ATOM 1736 C CA . THR A 1 221 ? -4.768 -11.881 -14.186 1.00 59.59 221 THR A CA 1
ATOM 1737 C C . THR A 1 221 ? -4.248 -10.474 -13.868 1.00 59.59 221 THR A C 1
ATOM 1739 O O . THR A 1 221 ? -4.095 -9.643 -14.758 1.00 59.59 221 THR A O 1
ATOM 1742 N N . SER A 1 222 ? -3.974 -10.196 -12.592 1.00 64.06 222 SER A N 1
ATOM 1743 C CA . SER A 1 222 ? -3.585 -8.887 -12.066 1.00 64.06 222 SER A CA 1
ATOM 1744 C C . SER A 1 222 ? -2.212 -8.394 -12.536 1.00 64.06 222 SER A C 1
ATOM 1746 O O . SER A 1 222 ? -1.952 -7.202 -12.422 1.00 64.06 222 SER A O 1
ATOM 1748 N N . TYR A 1 223 ? -1.338 -9.263 -13.058 1.00 76.12 223 TYR A N 1
ATOM 1749 C CA . TYR A 1 223 ? 0.017 -8.879 -13.474 1.00 76.12 223 TYR A CA 1
ATOM 1750 C C . TYR A 1 223 ? 0.294 -9.020 -14.977 1.00 76.12 223 TYR A C 1
ATOM 1752 O O . TYR A 1 223 ? 1.451 -8.994 -15.392 1.00 76.12 223 TYR A O 1
ATOM 1760 N N . LEU A 1 224 ? -0.749 -9.078 -15.811 1.00 81.81 224 LEU A N 1
ATOM 1761 C CA . LEU A 1 224 ? -0.586 -9.125 -17.268 1.00 81.81 224 LEU A CA 1
ATOM 1762 C C . LEU A 1 224 ? 0.195 -7.913 -17.813 1.00 81.81 224 LEU A C 1
ATOM 1764 O O . LEU A 1 224 ? 1.060 -8.076 -18.666 1.00 81.81 224 LEU A O 1
ATOM 1768 N N . TYR A 1 225 ? -0.065 -6.706 -17.293 1.00 86.00 225 TYR A N 1
ATOM 1769 C CA . TYR A 1 225 ? 0.690 -5.507 -17.683 1.00 86.00 225 TYR A CA 1
ATOM 1770 C C . TYR A 1 225 ? 2.174 -5.575 -17.262 1.00 86.00 225 TYR A C 1
ATOM 1772 O O . TYR A 1 225 ? 3.028 -5.399 -18.130 1.00 86.00 225 TYR A O 1
ATOM 1780 N N . 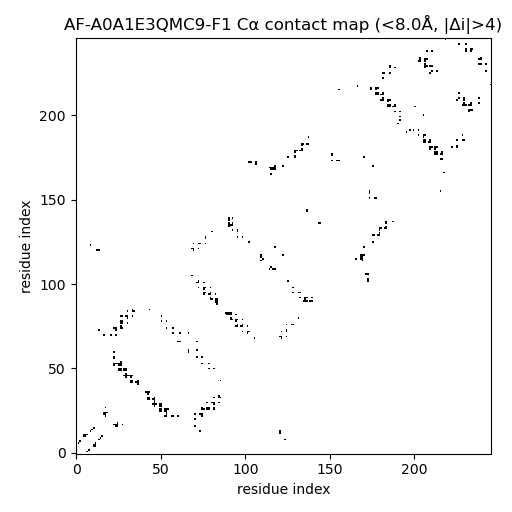PRO A 1 226 ? 2.513 -5.875 -15.989 1.00 90.38 226 PRO A N 1
ATOM 1781 C CA . PRO A 1 226 ? 3.896 -6.132 -15.591 1.00 90.38 226 PRO A CA 1
ATOM 1782 C C . PRO A 1 226 ? 4.611 -7.211 -16.416 1.00 90.38 226 PRO A C 1
ATOM 1784 O O . PRO A 1 226 ? 5.749 -7.006 -16.824 1.00 90.38 226 PRO A O 1
ATOM 1787 N N . LEU A 1 227 ? 3.955 -8.337 -16.709 1.00 88.75 227 LEU A N 1
ATOM 1788 C CA . LEU A 1 227 ? 4.537 -9.392 -17.543 1.00 88.75 227 LEU A CA 1
ATOM 1789 C C . LEU A 1 227 ? 4.820 -8.887 -18.964 1.00 88.75 227 LEU A C 1
ATOM 1791 O O . LEU A 1 227 ? 5.924 -9.066 -19.473 1.00 88.75 227 LEU A O 1
ATOM 1795 N N . PHE A 1 228 ? 3.845 -8.210 -19.576 1.00 89.75 228 PHE A N 1
ATOM 1796 C CA . PHE A 1 228 ? 3.993 -7.626 -20.906 1.00 89.75 228 PHE A CA 1
ATOM 1797 C C . PHE A 1 228 ? 5.187 -6.668 -20.971 1.00 89.75 228 PHE A C 1
ATOM 1799 O O . PHE A 1 228 ? 6.064 -6.845 -21.813 1.00 89.75 228 PHE A O 1
ATOM 1806 N N . ILE A 1 229 ? 5.267 -5.691 -20.063 1.00 91.31 229 ILE A N 1
ATOM 1807 C CA . ILE A 1 229 ? 6.333 -4.685 -20.118 1.00 91.31 229 ILE A CA 1
ATOM 1808 C C . ILE A 1 229 ? 7.714 -5.282 -19.806 1.00 91.31 229 ILE A C 1
ATOM 1810 O O . ILE A 1 229 ? 8.681 -4.901 -20.456 1.00 91.31 229 ILE A O 1
ATOM 1814 N N . ALA A 1 230 ? 7.812 -6.261 -18.893 1.00 91.81 230 ALA A N 1
ATOM 1815 C CA . ALA A 1 230 ? 9.062 -6.990 -18.654 1.00 91.81 230 ALA A CA 1
ATOM 1816 C C . ALA A 1 230 ? 9.521 -7.741 -19.910 1.00 91.81 230 ALA A C 1
ATOM 1818 O O . ALA A 1 230 ? 10.695 -7.707 -20.261 1.00 91.81 230 ALA A O 1
ATOM 1819 N N . SER A 1 231 ? 8.586 -8.403 -20.601 1.00 90.88 231 SER A N 1
ATOM 1820 C CA . SER A 1 231 ? 8.896 -9.228 -21.773 1.00 90.88 231 SER A CA 1
ATOM 1821 C C . SER A 1 231 ? 9.473 -8.425 -22.944 1.00 90.88 231 SER A C 1
ATOM 1823 O O . SER A 1 231 ? 10.289 -8.949 -23.702 1.00 90.88 231 SER A O 1
ATOM 1825 N N . CYS A 1 232 ? 9.109 -7.144 -23.067 1.00 91.69 232 CYS A N 1
ATOM 1826 C CA . CYS A 1 232 ? 9.668 -6.237 -24.072 1.00 91.69 232 CYS A CA 1
ATOM 1827 C C . CYS A 1 232 ? 11.167 -5.973 -23.863 1.00 91.69 232 CYS A C 1
ATOM 1829 O O . CYS A 1 232 ? 11.892 -5.755 -24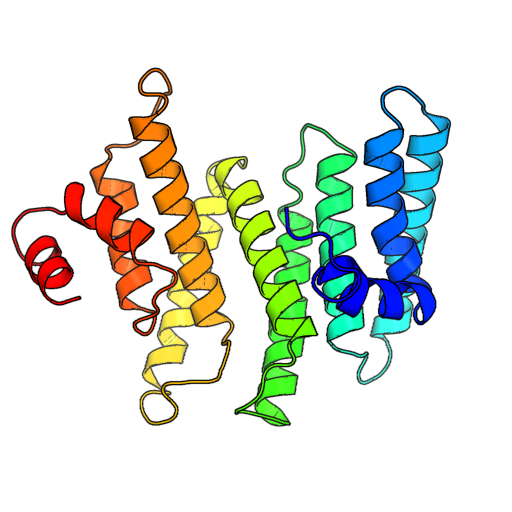.831 1.00 91.69 232 CYS A O 1
ATOM 1831 N N . GLU A 1 233 ? 11.626 -6.029 -22.613 1.00 93.50 233 GLU A N 1
ATOM 1832 C CA . GLU A 1 233 ? 13.007 -5.757 -22.204 1.00 93.50 233 GLU A CA 1
ATOM 1833 C C . GLU A 1 233 ? 13.797 -7.051 -21.913 1.00 93.50 233 GLU A C 1
ATOM 1835 O O . GLU A 1 233 ? 14.953 -6.997 -21.489 1.00 93.50 233 GLU A O 1
ATOM 1840 N N . ALA A 1 234 ? 13.184 -8.221 -22.139 1.00 92.06 234 ALA A N 1
ATOM 1841 C CA . ALA A 1 234 ? 13.781 -9.524 -21.865 1.00 92.06 234 ALA A CA 1
ATOM 1842 C C . ALA A 1 234 ? 14.965 -9.825 -22.799 1.00 92.06 234 ALA A C 1
ATOM 1844 O O . ALA A 1 234 ? 14.894 -9.640 -24.030 1.00 92.06 234 ALA A O 1
ATOM 1845 N N . ALA A 1 235 ? 16.042 -10.352 -22.222 1.00 90.81 235 ALA A N 1
ATOM 1846 C CA . ALA A 1 235 ? 17.216 -10.793 -22.956 1.00 90.81 235 ALA A CA 1
ATOM 1847 C C . ALA A 1 235 ? 16.897 -12.020 -23.836 1.00 90.81 235 ALA A C 1
ATOM 1849 O O . ALA A 1 235 ? 16.053 -12.850 -23.490 1.00 90.81 235 ALA A O 1
ATOM 1850 N N . PRO A 1 236 ? 17.548 -12.166 -25.006 1.00 91.00 236 PRO A N 1
ATOM 1851 C CA . PRO A 1 236 ? 17.454 -13.391 -25.795 1.00 91.00 236 PRO A CA 1
ATOM 1852 C C . PRO A 1 236 ? 17.837 -14.639 -24.981 1.00 91.00 236 PRO A C 1
ATOM 1854 O O . PRO A 1 236 ? 18.807 -14.600 -24.230 1.00 91.00 236 PRO A O 1
ATOM 1857 N N . GLY A 1 237 ? 17.121 -15.747 -25.196 1.00 92.38 237 GLY A N 1
ATOM 1858 C CA . GLY A 1 237 ? 17.312 -17.008 -24.470 1.00 92.38 237 GLY A CA 1
ATOM 1859 C C . GLY A 1 237 ? 16.240 -17.215 -23.401 1.00 92.38 237 GLY A C 1
ATOM 1860 O O . GLY A 1 237 ? 15.066 -16.915 -23.642 1.00 92.38 237 GLY A O 1
ATOM 1861 N N . ASP A 1 238 ? 16.662 -17.700 -22.233 1.00 91.06 238 ASP A N 1
ATOM 1862 C CA . ASP A 1 238 ? 15.801 -18.190 -21.150 1.00 91.06 238 ASP A CA 1
ATOM 1863 C C . ASP A 1 238 ? 14.688 -17.211 -20.747 1.00 91.06 238 ASP A C 1
ATOM 1865 O O . ASP A 1 238 ? 13.546 -17.623 -20.560 1.00 91.06 238 ASP A O 1
ATOM 1869 N N . GLU A 1 239 ? 14.973 -15.908 -20.659 1.00 90.12 239 GLU A N 1
ATOM 1870 C CA . GLU A 1 239 ? 13.973 -14.912 -20.249 1.00 90.12 239 GLU A CA 1
ATOM 1871 C C . GLU A 1 239 ? 12.820 -14.778 -21.249 1.00 90.12 239 GLU A C 1
ATOM 1873 O O . GLU A 1 239 ? 11.650 -14.741 -20.859 1.00 90.12 239 GLU A O 1
ATOM 1878 N N . ARG A 1 240 ? 13.130 -14.716 -22.550 1.00 89.19 240 ARG A N 1
ATOM 1879 C CA . ARG A 1 240 ? 12.106 -14.630 -23.603 1.00 89.19 240 ARG A CA 1
ATOM 1880 C C . ARG A 1 240 ? 11.334 -15.927 -23.737 1.00 89.19 240 ARG A C 1
ATOM 1882 O O . ARG A 1 240 ? 10.123 -15.880 -23.930 1.00 89.19 240 ARG A O 1
ATOM 1889 N N . GLU A 1 241 ? 12.017 -17.063 -23.644 1.00 91.81 241 GLU A N 1
ATOM 1890 C CA . GLU A 1 241 ? 11.368 -18.374 -23.682 1.00 91.81 241 GLU A CA 1
ATOM 1891 C C . GLU A 1 241 ? 10.407 -18.539 -22.505 1.00 91.81 241 GLU A C 1
ATOM 1893 O O . GLU A 1 241 ? 9.267 -18.963 -22.693 1.00 91.81 241 GLU A O 1
ATOM 1898 N N . TRP A 1 242 ? 10.822 -18.121 -21.310 1.00 90.06 242 TRP A N 1
ATOM 1899 C CA . TRP A 1 242 ? 9.974 -18.113 -20.127 1.00 90.06 242 TRP A CA 1
ATOM 1900 C C . TRP A 1 242 ? 8.774 -17.172 -20.284 1.00 90.06 242 TRP A C 1
ATOM 1902 O O . TRP A 1 242 ? 7.643 -17.562 -19.991 1.00 90.06 242 TRP A O 1
ATOM 1912 N N . ALA A 1 243 ? 8.988 -15.954 -20.795 1.00 87.38 243 ALA A N 1
ATOM 1913 C CA . ALA A 1 243 ? 7.914 -14.982 -20.991 1.00 87.38 243 ALA A CA 1
ATOM 1914 C C . ALA A 1 243 ? 6.877 -15.452 -22.025 1.00 87.38 243 ALA A C 1
ATOM 1916 O O . ALA A 1 243 ? 5.698 -15.148 -21.885 1.00 87.38 243 ALA A O 1
ATOM 1917 N N . GLN A 1 244 ? 7.293 -16.217 -23.038 1.00 85.81 244 GLN A N 1
ATOM 1918 C CA . GLN A 1 244 ? 6.396 -16.797 -24.046 1.00 85.81 244 GLN A CA 1
ATOM 1919 C C . GLN A 1 244 ? 5.509 -17.928 -23.507 1.00 85.81 244 GLN A C 1
ATOM 1921 O O . GLN A 1 244 ? 4.479 -18.230 -24.107 1.00 85.81 244 GLN A O 1
ATOM 1926 N N . GLN A 1 245 ? 5.908 -18.577 -22.412 1.00 85.81 245 GLN A N 1
ATOM 1927 C CA . GLN A 1 245 ? 5.197 -19.718 -21.824 1.00 85.81 245 GLN A CA 1
ATOM 1928 C C . GLN A 1 245 ? 4.147 -19.312 -20.772 1.00 85.81 245 GLN A C 1
ATOM 1930 O O . GLN A 1 245 ? 3.476 -20.184 -20.218 1.00 85.81 245 GLN A O 1
ATOM 1935 N N . ARG A 1 246 ? 4.030 -18.015 -20.468 1.00 78.06 246 ARG A N 1
ATOM 1936 C CA . ARG A 1 246 ? 3.208 -17.433 -19.396 1.00 78.06 246 ARG A CA 1
ATOM 1937 C C . ARG A 1 246 ? 1.996 -16.690 -19.949 1.00 78.06 246 ARG A C 1
ATOM 1939 O O . ARG A 1 246 ? 0.944 -16.760 -19.275 1.00 78.06 246 ARG A O 1
#

Secondary structure (DSSP, 8-state):
----TTT-HIIIIIHHHHHH-HHHHHHHHHHHHHHHHTT-HHHHHHHHHHHHHHHHHHHHHTTSSS--HHHHHHHHHHHHHHHHHH-TT---HHHHHHHHHHHHHHHHHHHHH-TT---HHHHHHHHHHHHHHHHHHHTS-THHHHHHHHHHHHHHHHHTT--SS-SSS---HHHHHHHHHHHHHHHHHHHHHH-TTS----THHHHHHHHHHHHTS---GGGHHHHHHHHHTPPTTHHHHHHHT-

Organism: NCBI:txid984486

Radius of gyration: 19.56 Å; Cα contacts (8 Å, |Δi|>4): 254; chains: 1; bounding box: 42×55×51 Å

Solvent-accessible surface area (backbone atoms only — not comparable to full-atom values): 13594 Å² total; per-residue (Å²): 130,84,77,53,84,82,69,39,59,63,63,65,52,46,45,61,43,35,76,72,33,68,39,34,35,24,14,45,48,17,44,53,25,37,69,70,23,82,88,40,64,68,41,39,50,50,16,52,49,27,43,53,51,16,53,56,40,43,63,56,52,64,65,44,97,75,56,59,58,54,61,55,51,51,26,35,49,27,44,19,53,26,47,27,56,69,36,95,86,45,54,26,53,73,41,45,55,54,33,50,56,50,49,54,56,41,51,55,52,39,46,73,77,38,64,65,58,66,54,68,58,48,53,52,52,49,52,52,46,38,54,52,50,32,55,18,57,79,69,45,68,71,70,58,54,58,55,49,54,55,55,52,59,66,54,52,74,63,47,82,79,68,84,80,88,78,96,80,53,62,87,45,67,70,49,51,54,31,48,29,48,28,52,39,28,42,49,53,50,49,44,47,71,77,41,69,88,51,93,66,78,66,67,41,61,46,20,55,54,26,52,56,32,54,73,74,39,80,96,54,86,90,44,54,67,48,51,53,62,28,51,78,43,41,54,90,56,71,55,40,57,53,54,73,77,109